Protein AF-A0A537QUC1-F1 (afdb_monomer_lite)

Sequence (206 aa):
MARHRRTPPDPRTGGARDPAGIRATDRGRPFRPELCRDRVDDAAGGARQGGSRVSRRPYPADIDPQSQCRLPLPRRDELDAEGQRVFDSLADPQGGSLRGLRGPGGIHLHSPELARHTRPLNRYLRQQAGLGGRLRELAILVTARELDSQFEWAAHEAEARREGLSPEIIETIRHRRDTGGLDEADAVVIALGREIFTARKVSSTT

pLDDT: mean 83.3, std 17.61, range [31.67, 98.5]

Secondary structure (DSSP, 8-state):
----PPPPPPGGG-S-B-TTS-BTTTTT----GGGGHHHHH--TT-----------PPPPTTS-TTTSSSSPPPPGGGS-HHHHHHHHHHHSTTSS-SSTTSTHHHHHTT-HHHHHHHHHHHHIIIIISS--HHHHHHHHHHHHHHTT-HHHHHHHHHHHHHTT--HHHHHHHHTT---TTS-HHHHHHHHHHHIIIIISS--TT-

Radius of gyration: 20.0 Å; chains: 1; bounding box: 52×58×49 Å

Foldseek 3Di:
DDDPDDDPPDPVPDADADPLQHGPCLFQPAQCLVVCLVVQVPDPPDDDPDDDCPPCDPQPPCAAPPQRHSDHQDDLVPADPLLVVLLVLLNDPVSPDLNRCYDPSSVCSVPSPVSVPVVVVVCCLQPPVPCAQLNSLLLQLLLCLLVSPSNSNSSRVVSNVVSPDDPVLSVCSSRVNQCPPPDPSSNVSNSQSSCCRRVVDDDPVD

Structure (mmCIF, N/CA/C/O backbone):
data_AF-A0A537QUC1-F1
#
_entry.id   AF-A0A537QUC1-F1
#
loop_
_atom_site.group_PDB
_atom_site.id
_atom_site.type_symbol
_atom_site.label_atom_id
_atom_site.label_alt_id
_atom_site.label_comp_id
_atom_site.label_asym_id
_atom_site.label_entity_id
_atom_site.label_seq_id
_atom_site.pdbx_PDB_ins_code
_atom_site.Cartn_x
_atom_site.Cartn_y
_atom_site.Cartn_z
_atom_site.occupancy
_atom_site.B_iso_or_equiv
_atom_site.auth_seq_id
_atom_site.auth_comp_id
_atom_site.auth_asym_id
_atom_site.auth_atom_id
_atom_site.pdbx_PDB_model_num
ATOM 1 N N . MET A 1 1 ? -26.151 -42.218 -14.109 1.00 41.44 1 MET A N 1
ATOM 2 C CA . MET A 1 1 ? -26.395 -41.233 -13.029 1.00 41.44 1 MET A CA 1
ATOM 3 C C . MET A 1 1 ? -25.105 -41.011 -12.245 1.00 41.44 1 MET A C 1
ATOM 5 O O . MET A 1 1 ? -24.768 -41.822 -11.391 1.00 41.44 1 MET A O 1
ATOM 9 N N . ALA A 1 2 ? -24.341 -39.966 -12.577 1.00 40.97 2 ALA A N 1
ATOM 10 C CA . ALA A 1 2 ? -23.100 -39.632 -11.880 1.00 40.97 2 ALA A CA 1
ATOM 11 C C . ALA A 1 2 ? -23.421 -38.858 -10.592 1.00 40.97 2 ALA A C 1
ATOM 13 O O . ALA A 1 2 ? -24.054 -37.805 -10.629 1.00 40.97 2 ALA A O 1
ATOM 14 N N . ARG A 1 3 ? -23.016 -39.400 -9.441 1.00 48.66 3 ARG A N 1
ATOM 15 C CA . ARG A 1 3 ? -23.155 -38.736 -8.141 1.00 48.66 3 ARG A CA 1
ATOM 16 C C . ARG A 1 3 ? -22.132 -37.600 -8.072 1.00 48.66 3 ARG A C 1
ATOM 18 O O . ARG A 1 3 ? -20.944 -37.861 -7.908 1.00 48.66 3 ARG A O 1
ATOM 25 N N . HIS A 1 4 ? -22.581 -36.351 -8.188 1.00 45.19 4 HIS A N 1
ATOM 26 C CA . HIS A 1 4 ? -21.751 -35.194 -7.855 1.00 45.19 4 HIS A CA 1
ATOM 27 C C . HIS A 1 4 ? -21.318 -35.298 -6.386 1.00 45.19 4 HIS A C 1
ATOM 29 O O . HIS A 1 4 ? -22.141 -35.195 -5.473 1.00 45.19 4 HIS A O 1
ATOM 35 N N . ARG A 1 5 ? -20.020 -35.524 -6.151 1.00 55.03 5 ARG A N 1
ATOM 36 C CA . ARG A 1 5 ? -19.418 -35.328 -4.828 1.00 55.03 5 ARG A CA 1
ATOM 37 C C . ARG A 1 5 ? -19.566 -33.848 -4.484 1.00 55.03 5 ARG A C 1
ATOM 39 O O . ARG A 1 5 ? -19.089 -32.998 -5.229 1.00 55.03 5 ARG A O 1
ATOM 46 N N . ARG A 1 6 ? -20.255 -33.551 -3.380 1.00 50.97 6 ARG A N 1
ATOM 47 C CA . ARG A 1 6 ? -20.351 -32.190 -2.845 1.00 50.97 6 ARG A CA 1
ATOM 48 C C . ARG A 1 6 ? -18.943 -31.700 -2.511 1.00 50.97 6 ARG A C 1
ATOM 50 O O . ARG A 1 6 ? -18.210 -32.385 -1.799 1.00 50.97 6 ARG A O 1
ATOM 57 N N . THR A 1 7 ? -18.578 -30.538 -3.037 1.00 53.38 7 THR A N 1
ATOM 58 C CA . THR A 1 7 ? -17.362 -29.817 -2.658 1.00 53.38 7 THR A CA 1
ATOM 59 C C . THR A 1 7 ? -17.402 -29.551 -1.147 1.00 53.38 7 THR A C 1
ATOM 61 O O . THR A 1 7 ? -18.454 -29.131 -0.655 1.00 53.38 7 THR A O 1
ATOM 64 N N . PRO A 1 8 ? -16.317 -29.802 -0.390 1.00 42.88 8 PRO A N 1
ATOM 65 C CA . PRO A 1 8 ? -16.267 -29.454 1.026 1.00 42.88 8 PRO A CA 1
ATOM 66 C C . PRO A 1 8 ? -16.539 -27.953 1.216 1.00 42.88 8 PRO A C 1
ATOM 68 O O . PRO A 1 8 ? -16.096 -27.159 0.380 1.00 42.88 8 PRO A O 1
ATOM 71 N N . PRO A 1 9 ? -17.249 -27.543 2.282 1.00 47.78 9 PRO A N 1
ATOM 72 C CA . PRO A 1 9 ? -17.431 -26.129 2.579 1.00 47.78 9 PRO A CA 1
ATOM 73 C C . PRO A 1 9 ? -16.067 -25.459 2.767 1.00 47.78 9 PRO A C 1
ATOM 75 O O . PRO A 1 9 ? -15.165 -26.021 3.389 1.00 47.78 9 PRO A O 1
ATOM 78 N N . ASP A 1 10 ? -15.916 -24.255 2.216 1.00 50.44 10 ASP A N 1
ATOM 79 C CA . ASP A 1 10 ? -14.699 -23.467 2.379 1.00 50.44 10 ASP A CA 1
ATOM 80 C C . ASP A 1 10 ? -14.470 -23.206 3.882 1.00 50.44 10 ASP A C 1
ATOM 82 O O . ASP A 1 10 ? -15.336 -22.595 4.520 1.00 50.44 10 ASP A O 1
ATOM 86 N N . PRO A 1 11 ? -13.325 -23.595 4.476 1.00 48.78 11 PRO A N 1
ATOM 87 C CA . PRO A 1 11 ? -13.012 -23.295 5.879 1.00 48.78 11 PRO A CA 1
ATOM 88 C C . PRO A 1 11 ? -13.045 -21.780 6.180 1.00 48.78 11 PRO A C 1
ATOM 90 O O . PRO A 1 11 ? -13.165 -21.342 7.327 1.00 48.78 11 PRO A O 1
ATOM 93 N N . ARG A 1 12 ? -13.031 -20.940 5.138 1.00 53.78 12 ARG A N 1
ATOM 94 C CA . ARG A 1 12 ? -13.290 -19.501 5.197 1.00 53.78 12 ARG A CA 1
ATOM 95 C C . ARG A 1 12 ? -14.781 -19.128 5.242 1.00 53.78 12 ARG A C 1
ATOM 97 O O . ARG A 1 12 ? -15.071 -17.960 5.001 1.00 53.78 12 ARG A O 1
ATOM 104 N N . THR A 1 13 ? -15.716 -19.987 5.644 1.00 51.72 13 THR A N 1
ATOM 105 C CA . THR A 1 13 ? -17.150 -19.605 5.717 1.00 51.72 13 THR A CA 1
ATOM 106 C C . THR A 1 13 ? -17.854 -19.822 7.066 1.00 51.72 13 THR A C 1
ATOM 108 O O . THR A 1 13 ? -19.028 -19.496 7.170 1.00 51.72 13 THR A O 1
ATOM 111 N N . GLY A 1 14 ? -17.172 -20.274 8.129 1.00 54.50 14 GLY A N 1
ATOM 112 C CA . GLY A 1 14 ? -17.872 -20.843 9.301 1.00 54.50 14 GLY A CA 1
ATOM 113 C C . GLY A 1 14 ? -17.761 -20.163 10.675 1.00 54.50 14 GLY A C 1
ATOM 114 O O . GLY A 1 14 ? -18.112 -20.808 11.654 1.00 54.50 14 GLY A O 1
ATOM 115 N N . GLY A 1 15 ? -17.254 -18.932 10.811 1.00 64.31 15 GLY A N 1
ATOM 116 C CA . GLY A 1 15 ? -17.052 -18.298 12.130 1.00 64.31 15 GLY A CA 1
ATOM 117 C C . GLY A 1 15 ? -17.865 -17.021 12.330 1.00 64.31 15 GLY A C 1
ATOM 118 O O . GLY A 1 15 ? -17.987 -16.235 11.390 1.00 64.31 15 GLY A O 1
ATOM 119 N N . ALA A 1 16 ? -18.365 -16.795 13.552 1.00 74.69 16 ALA A N 1
ATOM 120 C CA . ALA A 1 16 ? -18.942 -15.511 13.946 1.00 74.69 16 ALA A CA 1
ATOM 121 C C . ALA A 1 16 ? -17.914 -14.389 13.719 1.00 74.69 16 ALA A C 1
ATOM 123 O O . ALA A 1 16 ? -16.737 -14.520 14.077 1.00 74.69 16 ALA A O 1
ATOM 124 N N . ARG A 1 17 ? -18.359 -13.315 13.069 1.00 79.25 17 ARG A N 1
ATOM 125 C CA . ARG A 1 17 ? -17.567 -12.116 12.794 1.00 79.25 17 ARG A CA 1
ATOM 126 C C . ARG A 1 17 ? -18.083 -10.987 13.671 1.00 79.25 17 ARG A C 1
ATOM 128 O O . ARG A 1 17 ? -19.280 -10.926 13.943 1.00 79.25 17 ARG A O 1
ATOM 135 N N . ASP A 1 18 ? -17.179 -10.127 14.109 1.00 81.94 18 ASP A N 1
ATOM 136 C CA . ASP A 1 18 ? -17.558 -8.871 14.747 1.00 81.94 18 ASP A CA 1
ATOM 137 C C . ASP A 1 18 ? -18.180 -7.898 13.717 1.00 81.94 18 ASP A C 1
ATOM 139 O O . ASP A 1 18 ? -18.190 -8.203 12.518 1.00 81.94 18 ASP A O 1
ATOM 143 N N . PRO A 1 19 ? -18.723 -6.741 14.145 1.00 79.69 19 PRO A N 1
ATOM 144 C CA . PRO A 1 19 ? -19.317 -5.768 13.225 1.00 79.69 19 PRO A CA 1
ATOM 145 C C . PRO A 1 19 ? -18.369 -5.304 12.113 1.00 79.69 19 PRO A C 1
ATOM 147 O O . PRO A 1 19 ? -18.817 -5.044 11.003 1.00 79.69 19 PRO A O 1
ATOM 150 N N . ALA A 1 20 ? -17.058 -5.298 12.373 1.00 74.69 20 ALA A N 1
ATOM 151 C CA . ALA A 1 20 ? -16.036 -4.944 11.393 1.00 74.69 20 ALA A CA 1
ATOM 152 C C . ALA A 1 20 ? -15.702 -6.093 10.421 1.00 74.69 20 ALA A C 1
ATOM 154 O O . ALA A 1 20 ? -14.808 -5.946 9.593 1.00 74.69 20 ALA A O 1
ATOM 155 N N . GLY A 1 21 ? -16.384 -7.242 10.517 1.00 79.44 21 GLY A N 1
ATOM 156 C CA . GLY A 1 21 ? -16.193 -8.403 9.650 1.00 79.44 21 GLY A CA 1
ATOM 157 C C . GLY A 1 21 ? -15.014 -9.300 10.033 1.00 79.44 21 GLY A C 1
ATOM 158 O O . GLY A 1 21 ? -14.750 -10.289 9.337 1.00 79.44 21 GLY A O 1
ATOM 159 N N . ILE A 1 22 ? -14.323 -9.030 11.140 1.00 81.56 22 ILE A N 1
ATOM 160 C CA . ILE A 1 22 ? -13.140 -9.785 11.561 1.00 81.56 22 ILE A CA 1
ATOM 161 C C . ILE A 1 22 ? -13.572 -10.979 12.415 1.00 81.56 22 ILE A C 1
ATOM 163 O O . ILE A 1 22 ? -14.464 -10.890 13.258 1.00 81.56 22 ILE A O 1
ATOM 167 N N . ARG A 1 23 ? -12.939 -12.138 12.211 1.00 81.00 23 ARG A N 1
ATOM 168 C CA . ARG A 1 23 ? -13.163 -13.306 13.076 1.00 81.00 23 ARG A CA 1
ATOM 169 C C . ARG A 1 23 ? -12.389 -13.171 14.369 1.00 81.00 23 ARG A C 1
ATOM 171 O O . ARG A 1 23 ? -11.245 -12.722 14.358 1.00 81.00 23 ARG A O 1
ATOM 178 N N . ALA A 1 24 ? -12.928 -13.733 15.445 1.00 81.62 24 ALA A N 1
ATOM 179 C CA . ALA A 1 24 ? -12.203 -13.857 16.708 1.00 81.62 24 ALA A CA 1
ATOM 180 C C . ALA A 1 24 ? -10.816 -14.519 16.541 1.00 81.62 24 ALA A C 1
ATOM 182 O O . ALA A 1 24 ? -9.853 -14.082 17.155 1.00 81.62 24 ALA A O 1
ATOM 183 N N . THR A 1 25 ? -10.680 -15.509 15.649 1.00 79.00 25 THR A N 1
ATOM 184 C CA . THR A 1 25 ? -9.399 -16.186 15.356 1.00 79.00 25 THR A CA 1
ATOM 185 C C . THR A 1 25 ? -8.391 -15.327 14.591 1.00 79.00 25 THR A C 1
ATOM 187 O O . THR A 1 25 ? -7.203 -15.638 14.574 1.00 79.00 25 THR A O 1
ATOM 190 N N . ASP A 1 26 ? -8.862 -14.283 13.910 1.00 81.88 26 ASP A N 1
ATOM 191 C CA . ASP A 1 26 ? -8.031 -13.385 13.108 1.00 81.88 26 ASP A CA 1
ATOM 192 C C . ASP A 1 26 ? -7.535 -12.182 13.926 1.00 81.88 26 ASP A C 1
ATOM 194 O O . ASP A 1 26 ? -6.545 -11.546 13.545 1.00 81.88 26 ASP A O 1
ATOM 198 N N . ARG A 1 27 ? -8.192 -11.886 15.057 1.00 81.62 27 ARG A N 1
ATOM 199 C CA . ARG A 1 27 ? -7.745 -10.918 16.067 1.00 81.62 27 ARG A CA 1
ATOM 200 C C . ARG A 1 27 ? -6.474 -11.450 16.736 1.00 81.62 27 ARG A C 1
ATOM 202 O O . ARG A 1 27 ? -6.401 -12.607 17.134 1.00 81.62 27 ARG A O 1
ATOM 209 N N . GLY A 1 28 ? -5.431 -10.626 16.810 1.00 77.38 28 GLY A N 1
ATOM 210 C CA . GLY A 1 28 ? -4.135 -11.026 17.367 1.00 77.38 28 GLY A CA 1
ATOM 211 C C . GLY A 1 28 ? -3.347 -12.040 16.525 1.00 77.38 28 GLY A C 1
ATOM 212 O O . GLY A 1 28 ? -2.215 -12.361 16.893 1.00 77.38 28 GLY A O 1
ATOM 213 N N . ARG A 1 29 ? -3.881 -12.510 15.382 1.00 79.62 29 ARG A N 1
ATOM 214 C CA . ARG A 1 29 ? -3.180 -13.446 14.492 1.00 79.62 29 ARG A CA 1
ATOM 215 C C . ARG A 1 29 ? -1.812 -12.870 14.104 1.00 79.62 29 ARG A C 1
ATOM 217 O O . ARG A 1 29 ? -1.771 -11.730 13.627 1.00 79.62 29 ARG A O 1
ATOM 224 N N . PRO A 1 30 ? -0.716 -13.648 14.230 1.00 80.88 30 PRO A N 1
ATOM 225 C CA . PRO A 1 30 ? 0.615 -13.177 13.883 1.00 80.88 30 PRO A CA 1
ATOM 226 C C . PRO A 1 30 ? 0.661 -12.626 12.460 1.00 80.88 30 PRO A C 1
ATOM 228 O O . PRO A 1 30 ? 0.353 -13.329 11.497 1.00 80.88 30 PRO A O 1
ATOM 231 N N . PHE A 1 31 ? 1.072 -11.369 12.342 1.00 87.38 31 PHE A N 1
ATOM 232 C CA . PHE A 1 31 ? 1.443 -10.760 11.079 1.00 87.38 31 PHE A CA 1
ATOM 233 C C . PHE A 1 31 ? 2.954 -10.660 11.042 1.00 87.38 31 PHE A C 1
ATOM 235 O O . PHE A 1 31 ? 3.537 -10.087 11.959 1.00 87.38 31 PHE A O 1
ATOM 242 N N . ARG A 1 32 ? 3.571 -11.238 10.010 1.00 83.75 32 ARG A N 1
ATOM 243 C CA . ARG A 1 32 ? 5.027 -11.390 9.926 1.00 83.75 32 ARG A CA 1
ATOM 244 C C . ARG A 1 32 ? 5.659 -10.514 8.835 1.00 83.75 32 ARG A C 1
ATOM 246 O O . ARG A 1 32 ? 6.184 -11.070 7.866 1.00 83.75 32 ARG A O 1
ATOM 253 N N . PRO A 1 33 ? 5.563 -9.171 8.895 1.00 77.31 33 PRO A N 1
ATOM 254 C CA . PRO A 1 33 ? 6.159 -8.306 7.877 1.00 77.31 33 PRO A CA 1
ATOM 255 C C . PRO A 1 33 ? 7.692 -8.356 7.881 1.00 77.31 33 PRO A C 1
ATOM 257 O O . PRO A 1 33 ? 8.316 -8.024 6.878 1.00 77.31 33 PRO A O 1
ATOM 260 N N . GLU A 1 34 ? 8.314 -8.839 8.959 1.00 77.19 34 GLU A N 1
ATOM 261 C CA . GLU A 1 34 ? 9.749 -9.112 9.030 1.00 77.19 34 GLU A CA 1
ATOM 262 C C . GLU A 1 34 ? 10.235 -10.079 7.945 1.00 77.19 34 GLU A C 1
ATOM 264 O O . GLU A 1 34 ? 11.376 -9.968 7.513 1.00 77.19 34 GLU A O 1
ATOM 269 N N . LEU A 1 35 ? 9.363 -10.948 7.417 1.00 73.25 35 LEU A N 1
ATOM 270 C CA . LEU A 1 35 ? 9.687 -11.813 6.276 1.00 73.25 35 LEU A CA 1
ATOM 271 C C . LEU A 1 35 ? 9.959 -11.031 4.980 1.00 73.25 35 LEU A C 1
ATOM 273 O O . LEU A 1 35 ? 10.512 -11.586 4.033 1.00 73.25 35 LEU A O 1
ATOM 277 N N . CYS A 1 36 ? 9.559 -9.760 4.924 1.00 74.56 36 CYS A N 1
ATOM 278 C CA . CYS A 1 36 ? 9.771 -8.866 3.791 1.00 74.56 36 CYS A CA 1
ATOM 279 C C . CYS A 1 36 ? 10.723 -7.700 4.104 1.00 74.56 36 CYS A C 1
ATOM 281 O O . CYS A 1 36 ? 11.002 -6.929 3.191 1.00 74.56 36 CYS A O 1
ATOM 283 N N . ARG A 1 37 ? 11.256 -7.569 5.331 1.00 68.44 37 ARG A N 1
ATOM 284 C CA . ARG A 1 37 ? 12.161 -6.458 5.699 1.00 68.44 37 ARG A CA 1
ATOM 285 C C . ARG A 1 37 ? 13.424 -6.424 4.848 1.00 68.44 37 ARG A C 1
ATOM 287 O O . ARG A 1 37 ? 13.709 -5.400 4.250 1.00 68.44 37 ARG A O 1
ATOM 294 N N . ASP A 1 38 ? 14.073 -7.567 4.634 1.00 6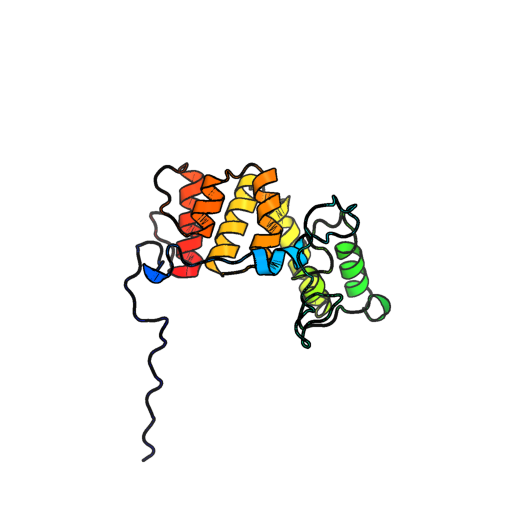5.62 38 ASP A N 1
ATOM 295 C CA . ASP A 1 38 ? 15.243 -7.662 3.744 1.00 65.62 38 ASP A CA 1
ATOM 296 C C . ASP A 1 38 ? 14.918 -7.258 2.297 1.00 65.62 38 ASP A C 1
ATOM 298 O O . ASP A 1 38 ? 15.767 -6.760 1.559 1.00 65.62 38 ASP A O 1
ATOM 302 N N . ARG A 1 39 ? 13.660 -7.450 1.877 1.00 63.81 39 ARG A N 1
ATOM 303 C CA . ARG A 1 39 ? 13.201 -7.004 0.561 1.00 63.81 39 ARG A CA 1
ATOM 304 C C . ARG A 1 39 ? 12.969 -5.512 0.515 1.00 63.81 39 ARG A C 1
ATOM 306 O O . ARG A 1 39 ? 12.937 -4.980 -0.591 1.00 63.81 39 ARG A O 1
ATOM 313 N N . VAL A 1 40 ? 12.780 -4.871 1.671 1.00 63.28 40 VAL A N 1
ATOM 314 C CA . VAL A 1 40 ? 12.462 -3.456 1.876 1.00 63.28 40 VAL A CA 1
ATOM 315 C C . VAL A 1 40 ? 13.665 -2.566 2.150 1.00 63.28 40 VAL A C 1
ATOM 317 O O . VAL A 1 40 ? 13.792 -1.503 1.539 1.00 63.28 40 VAL A O 1
ATOM 320 N N . ASP A 1 41 ? 14.578 -3.040 2.979 1.00 57.00 41 ASP A N 1
ATOM 321 C CA . ASP A 1 41 ? 15.623 -2.206 3.556 1.00 57.00 41 ASP A CA 1
ATOM 322 C C . ASP A 1 41 ? 16.820 -1.982 2.614 1.00 57.00 41 ASP A C 1
ATOM 324 O O . ASP A 1 41 ? 17.547 -1.007 2.797 1.00 57.00 41 ASP A O 1
ATOM 328 N N . ASP A 1 42 ? 16.993 -2.771 1.536 1.00 51.72 42 ASP A N 1
ATOM 329 C CA . ASP A 1 42 ? 17.849 -2.317 0.426 1.00 51.72 42 ASP A CA 1
ATOM 330 C C . ASP A 1 42 ? 17.057 -1.375 -0.498 1.00 51.72 42 ASP A C 1
ATOM 332 O O . ASP A 1 42 ? 16.536 -1.756 -1.552 1.00 51.72 42 ASP A O 1
ATOM 336 N N . ALA A 1 43 ? 16.928 -0.118 -0.086 1.00 41.28 43 ALA A N 1
ATOM 337 C CA . ALA A 1 43 ? 16.670 0.969 -1.019 1.00 41.28 43 ALA A CA 1
ATOM 338 C C . ALA A 1 43 ? 17.925 1.212 -1.879 1.00 41.28 43 ALA A C 1
ATOM 340 O O . ALA A 1 43 ? 19.059 1.041 -1.420 1.00 41.28 43 ALA A O 1
ATOM 341 N N . ALA A 1 44 ? 17.727 1.605 -3.137 1.00 41.19 44 ALA A N 1
ATOM 342 C CA . ALA A 1 44 ? 18.801 2.014 -4.031 1.00 41.19 44 ALA A CA 1
ATOM 343 C C . ALA A 1 44 ? 19.613 3.166 -3.395 1.00 41.19 44 ALA A C 1
ATOM 345 O O . ALA A 1 44 ? 19.119 4.281 -3.275 1.00 41.19 44 ALA A O 1
ATOM 346 N N . GLY A 1 45 ? 20.852 2.886 -2.969 1.00 39.38 45 GLY A N 1
ATOM 347 C CA . GLY A 1 45 ? 21.866 3.909 -2.668 1.00 39.38 45 GLY A CA 1
ATOM 348 C C . GLY A 1 45 ? 22.101 4.318 -1.204 1.00 39.38 45 GLY A C 1
ATOM 349 O O . GLY A 1 45 ? 22.898 5.222 -0.975 1.00 39.38 45 GLY A O 1
ATOM 350 N N . GLY A 1 46 ? 21.487 3.684 -0.200 1.00 31.67 46 GLY A N 1
ATOM 351 C CA . GLY A 1 46 ? 21.744 4.014 1.214 1.00 31.67 46 GLY A CA 1
ATOM 352 C C . GLY A 1 46 ? 22.982 3.315 1.795 1.00 31.67 46 GLY A C 1
ATOM 353 O O . GLY A 1 46 ? 23.072 2.087 1.769 1.00 31.67 46 GLY A O 1
ATOM 354 N N . ALA A 1 47 ? 23.931 4.074 2.358 1.00 32.38 47 ALA A N 1
ATOM 355 C CA . ALA A 1 47 ? 25.054 3.520 3.115 1.00 32.38 47 ALA A CA 1
ATOM 356 C C . ALA A 1 47 ? 24.544 2.679 4.300 1.00 32.38 47 ALA A C 1
ATOM 358 O O . ALA A 1 47 ? 23.749 3.143 5.118 1.00 32.38 47 ALA A O 1
ATOM 359 N N . ARG A 1 48 ? 25.015 1.430 4.387 1.00 38.81 48 ARG A N 1
ATOM 360 C CA . ARG A 1 48 ? 24.681 0.489 5.463 1.00 38.81 48 ARG A CA 1
ATOM 361 C C . ARG A 1 48 ? 25.086 1.080 6.817 1.00 38.81 48 ARG A C 1
ATOM 363 O O . ARG A 1 48 ? 26.279 1.153 7.105 1.00 38.81 48 ARG A O 1
ATOM 370 N N . GLN A 1 49 ? 24.129 1.422 7.679 1.00 35.75 49 GLN A N 1
ATOM 371 C CA . GLN A 1 49 ? 24.422 1.500 9.111 1.00 35.75 49 GLN A CA 1
ATOM 372 C C . GLN A 1 49 ? 24.498 0.068 9.647 1.00 35.75 49 GLN A C 1
ATOM 374 O O . GLN A 1 49 ? 23.533 -0.695 9.599 1.00 35.75 49 GLN A O 1
ATOM 379 N N . GLY A 1 50 ? 25.710 -0.328 10.036 1.00 38.41 50 GLY A N 1
ATOM 380 C CA . GLY A 1 50 ? 26.021 -1.662 10.527 1.00 38.41 50 GLY A CA 1
ATOM 381 C C . GLY A 1 50 ? 25.284 -1.987 11.823 1.00 38.41 50 GLY A C 1
ATOM 382 O O . GLY A 1 50 ? 25.098 -1.121 12.671 1.00 38.41 50 GLY A O 1
ATOM 383 N N . GLY A 1 51 ? 24.911 -3.260 11.982 1.00 33.66 51 GLY A N 1
ATOM 384 C CA . GLY A 1 51 ? 24.443 -3.763 13.273 1.00 33.66 51 GLY A CA 1
ATOM 385 C C . GLY A 1 51 ? 23.286 -4.757 13.265 1.00 33.66 51 GLY A C 1
ATOM 386 O O . GLY A 1 51 ? 22.540 -4.784 14.231 1.00 33.66 51 GLY A O 1
ATOM 387 N N . SER A 1 52 ? 23.107 -5.599 12.244 1.00 34.75 52 SER A N 1
ATOM 388 C CA . SER A 1 52 ? 22.391 -6.866 12.448 1.00 34.75 52 SER A CA 1
ATOM 389 C C . SER A 1 52 ? 22.810 -7.898 11.408 1.00 34.75 52 SER A C 1
ATOM 391 O O . SER A 1 52 ? 22.559 -7.753 10.213 1.00 34.75 52 SER A O 1
ATOM 393 N N . ARG A 1 53 ? 23.485 -8.956 11.866 1.00 37.88 53 ARG A N 1
ATOM 394 C CA . ARG A 1 53 ? 23.761 -10.169 11.088 1.00 37.88 53 ARG A CA 1
ATOM 395 C C . ARG A 1 53 ? 22.461 -10.980 10.992 1.00 37.88 53 ARG A C 1
ATOM 397 O O . ARG A 1 53 ? 22.345 -12.052 11.576 1.00 37.88 53 ARG A O 1
ATOM 404 N N . VAL A 1 54 ? 21.466 -10.480 10.262 1.00 46.41 54 VAL A N 1
ATOM 405 C CA . VAL A 1 54 ? 20.390 -11.359 9.792 1.00 46.41 54 VAL A CA 1
ATOM 406 C C . VAL A 1 54 ? 21.017 -12.238 8.718 1.00 46.41 54 VAL A C 1
ATOM 408 O O . VAL A 1 54 ? 21.541 -11.740 7.720 1.00 46.41 54 VAL A O 1
ATOM 411 N N . SER A 1 55 ? 21.072 -13.552 8.952 1.00 40.94 55 SER A N 1
ATOM 412 C CA . SER A 1 55 ? 21.552 -14.482 7.934 1.00 40.94 55 SER A CA 1
ATOM 413 C C . SER A 1 55 ? 20.670 -14.302 6.699 1.00 40.94 55 SER A C 1
ATOM 415 O O . SER A 1 55 ? 19.480 -14.621 6.768 1.00 40.94 55 SER A O 1
ATOM 417 N N . ARG A 1 56 ? 21.225 -13.803 5.585 1.00 58.12 56 ARG A N 1
ATOM 418 C CA . ARG A 1 56 ? 20.555 -13.838 4.278 1.00 58.12 56 ARG A CA 1
ATOM 419 C C . ARG A 1 56 ? 20.364 -15.303 3.927 1.00 58.12 56 ARG A C 1
ATOM 421 O O . ARG A 1 56 ? 21.241 -15.917 3.322 1.00 58.12 56 ARG A O 1
ATOM 428 N N . ARG A 1 57 ? 19.245 -15.891 4.354 1.00 63.97 57 ARG A N 1
ATOM 429 C CA . ARG A 1 57 ? 18.819 -17.165 3.792 1.00 63.97 57 ARG A CA 1
ATOM 430 C C . ARG A 1 57 ? 18.748 -16.943 2.283 1.00 63.97 57 ARG A C 1
ATOM 432 O O . ARG A 1 57 ? 18.173 -15.932 1.869 1.00 63.97 57 ARG A O 1
ATOM 439 N N . PRO A 1 58 ? 19.367 -17.814 1.473 1.00 75.06 58 PRO A N 1
ATOM 440 C CA . PRO A 1 58 ? 19.212 -17.717 0.034 1.00 75.06 58 PRO A CA 1
ATOM 441 C C . PRO A 1 58 ? 17.714 -17.710 -0.270 1.00 75.06 58 PRO A C 1
ATOM 443 O O . PRO A 1 58 ? 16.941 -18.426 0.378 1.00 75.06 58 PRO A O 1
ATOM 446 N N . TYR A 1 59 ? 17.299 -16.843 -1.194 1.00 79.69 59 TYR A N 1
ATOM 447 C CA . TYR A 1 59 ? 15.911 -16.841 -1.626 1.00 79.69 59 TYR A CA 1
ATOM 448 C C . TYR A 1 59 ? 15.535 -18.244 -2.132 1.00 79.69 59 TYR A C 1
ATOM 450 O O . TYR A 1 59 ? 16.409 -18.969 -2.619 1.00 79.69 59 TYR A O 1
ATOM 458 N N . PRO A 1 60 ? 14.258 -18.650 -2.006 1.00 87.81 60 PRO A N 1
ATOM 459 C CA . PRO A 1 60 ? 13.770 -19.846 -2.680 1.00 87.81 60 PRO A CA 1
ATOM 460 C C . PRO A 1 60 ? 14.191 -19.856 -4.157 1.00 87.81 60 PRO A C 1
ATOM 462 O O . PRO A 1 60 ? 14.281 -18.798 -4.776 1.00 87.81 60 PRO A O 1
ATOM 465 N N . ALA A 1 61 ? 14.457 -21.039 -4.713 1.00 89.69 61 ALA A N 1
ATOM 466 C CA . ALA A 1 61 ? 15.015 -21.176 -6.063 1.00 89.69 61 ALA A CA 1
ATOM 467 C C . ALA A 1 61 ? 14.128 -20.570 -7.170 1.00 89.69 61 ALA A C 1
ATOM 469 O O . ALA A 1 61 ? 14.623 -20.264 -8.248 1.00 89.69 61 ALA A O 1
ATOM 470 N N . ASP A 1 62 ? 12.831 -20.390 -6.904 1.00 91.31 62 ASP A N 1
ATOM 471 C CA . ASP A 1 62 ? 11.851 -19.772 -7.800 1.00 91.31 62 ASP A CA 1
ATOM 472 C C . ASP A 1 62 ? 11.784 -18.238 -7.684 1.00 91.31 62 ASP A C 1
ATOM 474 O O . ASP A 1 62 ? 10.892 -17.625 -8.265 1.00 91.31 62 ASP A O 1
ATOM 478 N N . ILE A 1 63 ? 12.678 -17.606 -6.922 1.00 90.19 63 ILE A N 1
ATOM 479 C CA . ILE A 1 63 ? 12.729 -16.154 -6.743 1.00 90.19 63 ILE A CA 1
ATOM 480 C C . ILE A 1 63 ? 13.939 -15.585 -7.476 1.00 90.19 63 ILE A C 1
ATOM 482 O O . ILE A 1 63 ? 15.083 -15.945 -7.198 1.00 90.19 63 ILE A O 1
ATOM 486 N N . ASP A 1 64 ? 13.677 -14.631 -8.363 1.00 89.75 64 ASP A N 1
ATOM 487 C CA . ASP A 1 64 ? 14.711 -13.883 -9.055 1.00 89.75 64 ASP A CA 1
ATOM 488 C C . ASP A 1 64 ? 15.475 -12.979 -8.063 1.00 89.75 64 ASP A C 1
ATOM 490 O O . ASP A 1 64 ? 14.862 -12.228 -7.292 1.00 89.75 64 ASP A O 1
ATOM 494 N N . PRO A 1 65 ? 16.818 -13.031 -8.039 1.00 87.62 65 PRO A N 1
ATOM 495 C CA . PRO A 1 65 ? 17.613 -12.306 -7.053 1.00 87.62 65 PRO A CA 1
ATOM 496 C C . PRO A 1 65 ? 17.629 -10.784 -7.264 1.00 87.62 65 PRO A C 1
ATOM 498 O O . PRO A 1 65 ? 17.912 -10.058 -6.307 1.00 87.62 65 PRO A O 1
ATOM 501 N N . GLN A 1 66 ? 17.346 -10.294 -8.477 1.00 87.38 66 GLN A N 1
ATOM 502 C CA . GLN A 1 66 ? 17.335 -8.864 -8.795 1.00 87.38 66 GLN A CA 1
ATOM 503 C C . GLN A 1 66 ? 15.979 -8.235 -8.462 1.00 87.38 66 GLN A C 1
ATOM 505 O O . GLN A 1 66 ? 15.925 -7.224 -7.758 1.00 87.38 66 GLN A O 1
ATOM 510 N N . SER A 1 67 ? 14.886 -8.848 -8.920 1.00 88.38 67 SER A N 1
ATOM 511 C CA . SER A 1 67 ? 13.519 -8.363 -8.692 1.00 88.38 67 SER A CA 1
ATOM 512 C C . SER A 1 67 ? 12.990 -8.708 -7.296 1.00 88.38 67 SER A C 1
ATOM 514 O O . SER A 1 67 ? 12.073 -8.046 -6.799 1.00 88.38 67 SER A O 1
ATOM 516 N N . GLN A 1 68 ? 13.547 -9.752 -6.665 1.00 87.69 68 GLN A N 1
ATOM 517 C CA . GLN A 1 68 ? 13.070 -10.363 -5.416 1.00 87.69 68 GLN A CA 1
ATOM 518 C C . GLN A 1 68 ? 11.628 -10.894 -5.510 1.00 87.69 68 GLN A C 1
ATOM 520 O O . GLN A 1 68 ? 10.951 -11.104 -4.496 1.00 87.69 68 GLN A O 1
ATOM 525 N N . CYS A 1 69 ? 11.167 -11.123 -6.739 1.00 88.69 69 CYS A N 1
ATOM 526 C CA . CYS A 1 69 ? 9.871 -11.674 -7.107 1.00 88.69 69 CYS A CA 1
ATOM 527 C C . CYS A 1 69 ? 10.077 -12.974 -7.899 1.00 88.69 69 CYS A C 1
ATOM 529 O O . CYS A 1 69 ? 11.184 -13.296 -8.312 1.00 88.69 69 CYS A O 1
ATOM 531 N N . ARG A 1 70 ? 9.001 -13.726 -8.154 1.00 91.56 70 ARG A N 1
ATOM 532 C CA . ARG A 1 70 ? 9.060 -14.891 -9.061 1.00 91.56 70 ARG A CA 1
ATOM 533 C C . ARG A 1 70 ? 9.274 -14.517 -10.527 1.00 91.56 70 ARG A C 1
ATOM 535 O O . ARG A 1 70 ? 9.650 -15.360 -11.330 1.00 91.56 70 ARG A O 1
ATOM 542 N N . LEU A 1 71 ? 8.969 -13.271 -10.877 1.00 93.19 71 LEU A N 1
ATOM 543 C CA . LEU A 1 71 ? 9.182 -12.745 -12.216 1.00 93.19 71 LEU A CA 1
ATOM 544 C C . LEU A 1 71 ? 10.581 -12.125 -12.299 1.00 93.19 71 LEU A C 1
ATOM 546 O O . LEU A 1 71 ? 10.948 -11.390 -11.376 1.00 93.19 71 LEU A O 1
ATOM 550 N N . PRO A 1 72 ? 11.351 -12.390 -13.367 1.00 93.75 72 PRO A N 1
ATOM 551 C CA . PRO A 1 72 ? 12.640 -11.744 -13.576 1.00 93.75 72 PRO A CA 1
ATOM 552 C C . PRO A 1 72 ? 12.446 -10.250 -13.829 1.00 93.75 72 PRO A C 1
ATOM 554 O O . PRO A 1 72 ? 11.435 -9.849 -14.396 1.00 93.75 72 PRO A O 1
ATOM 557 N N . LEU A 1 73 ? 13.411 -9.420 -13.440 1.00 94.44 73 LEU A N 1
ATOM 558 C CA . LEU A 1 73 ? 13.357 -7.990 -13.747 1.00 94.44 73 LEU A CA 1
ATOM 559 C C . LEU A 1 73 ? 13.578 -7.771 -15.259 1.00 94.44 73 LEU A C 1
ATOM 561 O O . LEU A 1 73 ? 14.635 -8.166 -15.755 1.00 94.44 73 LEU A O 1
ATOM 565 N N . PRO A 1 74 ? 12.647 -7.133 -16.000 1.00 95.06 74 PRO A N 1
ATOM 566 C CA . PRO A 1 74 ? 12.869 -6.825 -17.410 1.00 95.06 74 PRO A CA 1
ATOM 567 C C . PRO A 1 74 ? 14.101 -5.947 -17.605 1.00 95.06 74 PRO A C 1
ATOM 569 O O . PRO A 1 74 ? 14.310 -4.971 -16.875 1.00 95.06 74 PRO A O 1
ATOM 572 N N . ARG A 1 75 ? 14.915 -6.280 -18.607 1.00 94.38 75 ARG A N 1
ATOM 573 C CA . ARG A 1 75 ? 16.096 -5.490 -18.939 1.00 94.38 75 ARG A CA 1
ATOM 574 C C . ARG A 1 75 ? 15.695 -4.223 -19.672 1.00 94.38 75 ARG A C 1
ATOM 576 O O . ARG A 1 75 ? 14.924 -4.265 -20.624 1.00 94.38 75 ARG A O 1
ATOM 583 N N . ARG A 1 76 ? 16.272 -3.094 -19.260 1.00 95.19 76 ARG A N 1
ATOM 584 C CA . ARG A 1 76 ? 15.979 -1.779 -19.840 1.00 95.19 76 ARG A CA 1
ATOM 585 C C . ARG A 1 76 ? 16.145 -1.749 -21.365 1.00 95.19 76 ARG A C 1
ATOM 587 O O . ARG A 1 76 ? 15.328 -1.139 -22.040 1.00 95.19 76 ARG A O 1
ATOM 594 N N . ASP A 1 77 ? 17.191 -2.374 -21.899 1.00 96.81 77 ASP A N 1
ATOM 595 C CA . ASP A 1 77 ? 17.515 -2.376 -23.332 1.00 96.81 77 ASP A CA 1
ATOM 596 C C . ASP A 1 77 ? 16.599 -3.269 -24.183 1.00 96.81 77 ASP A C 1
ATOM 598 O O . ASP A 1 77 ? 16.572 -3.128 -25.402 1.00 96.81 77 ASP A O 1
ATOM 602 N N . GLU A 1 78 ? 15.814 -4.138 -23.547 1.00 94.81 78 GLU A N 1
ATOM 603 C CA . GLU A 1 78 ? 14.811 -4.991 -24.195 1.00 94.81 78 GLU A CA 1
ATOM 604 C C . GLU A 1 78 ? 13.404 -4.361 -24.172 1.00 94.81 78 GLU A C 1
ATOM 606 O O . GLU A 1 78 ? 12.473 -4.892 -24.777 1.00 94.81 78 GLU A O 1
ATOM 611 N N . LEU A 1 79 ? 13.234 -3.226 -23.483 1.00 94.56 79 LEU A N 1
ATOM 612 C CA . LEU A 1 79 ? 11.973 -2.490 -23.414 1.00 94.56 79 LEU A CA 1
ATOM 613 C C . LEU A 1 79 ? 11.834 -1.509 -24.584 1.00 94.56 79 LEU A C 1
ATOM 615 O O . LEU A 1 79 ? 12.810 -0.910 -25.045 1.00 94.56 79 LEU A O 1
ATOM 619 N N . ASP A 1 80 ? 10.592 -1.278 -25.010 1.00 93.12 80 ASP A N 1
ATOM 620 C CA . ASP A 1 80 ? 10.263 -0.193 -25.934 1.00 93.12 80 ASP A CA 1
ATOM 621 C C . ASP A 1 80 ? 10.463 1.196 -25.289 1.00 93.12 80 ASP A C 1
ATOM 623 O O . ASP A 1 80 ? 10.830 1.335 -24.119 1.00 93.12 80 ASP A O 1
ATOM 627 N N . ALA A 1 81 ? 10.215 2.261 -26.053 1.00 93.12 81 ALA A N 1
ATOM 628 C CA . ALA A 1 81 ? 10.413 3.627 -25.571 1.00 93.12 81 ALA A CA 1
ATOM 629 C C . ALA A 1 81 ? 9.538 3.988 -24.350 1.00 93.12 81 ALA A C 1
ATOM 631 O O . ALA A 1 81 ? 9.938 4.830 -23.543 1.00 93.12 81 ALA A O 1
ATOM 632 N N . GLU A 1 82 ? 8.349 3.393 -24.197 1.00 89.88 82 GLU A N 1
ATOM 633 C CA . GLU A 1 82 ? 7.498 3.595 -23.016 1.00 89.88 82 GLU A CA 1
ATOM 634 C C . GLU A 1 82 ? 8.053 2.834 -21.815 1.00 89.88 82 GLU A C 1
ATOM 636 O O . GLU A 1 82 ? 8.254 3.424 -20.753 1.00 89.88 82 GLU A O 1
ATOM 641 N N . GLY A 1 83 ? 8.376 1.556 -21.990 1.00 92.75 83 GLY A N 1
ATOM 642 C CA . GLY A 1 83 ? 8.967 0.721 -20.956 1.00 92.75 83 GLY A CA 1
ATOM 643 C C . GLY A 1 83 ? 10.287 1.291 -20.442 1.00 92.75 83 GLY A C 1
ATOM 644 O O . GLY A 1 83 ? 10.487 1.328 -19.231 1.00 92.75 83 GLY A O 1
ATOM 645 N N . GLN A 1 84 ? 11.141 1.833 -21.316 1.00 95.00 84 GLN A N 1
ATOM 646 C CA . GLN A 1 84 ? 12.369 2.526 -20.908 1.00 95.00 84 GLN A CA 1
ATOM 647 C C . GLN A 1 84 ? 12.079 3.763 -20.052 1.00 95.00 84 GLN A C 1
ATOM 649 O O . GLN A 1 84 ? 12.684 3.924 -18.995 1.00 95.00 84 GLN A O 1
ATOM 654 N N . ARG A 1 85 ? 11.103 4.600 -20.432 1.00 91.88 85 ARG A N 1
ATOM 655 C CA . ARG A 1 85 ? 10.690 5.757 -19.613 1.00 91.88 85 ARG A CA 1
ATOM 656 C C . ARG A 1 85 ? 10.128 5.338 -18.256 1.00 91.88 85 ARG A C 1
ATOM 658 O O . ARG A 1 85 ? 10.376 6.001 -17.245 1.00 91.88 85 ARG A O 1
ATOM 665 N N . VAL A 1 86 ? 9.358 4.251 -18.216 1.00 90.81 86 VAL A N 1
ATOM 666 C CA . VAL A 1 86 ? 8.840 3.693 -16.963 1.00 90.81 86 VAL A CA 1
ATOM 667 C C . VAL A 1 86 ? 9.979 3.174 -16.093 1.00 90.81 86 VAL A C 1
ATOM 669 O O . VAL A 1 86 ? 10.022 3.511 -14.910 1.00 90.81 86 VAL A O 1
ATOM 672 N N . PHE A 1 87 ? 10.903 2.413 -16.678 1.00 93.62 87 PHE A N 1
ATOM 673 C CA . PHE A 1 87 ? 12.092 1.890 -16.015 1.00 93.62 87 PHE A CA 1
ATOM 674 C C . PHE A 1 87 ? 12.914 3.019 -15.399 1.00 93.62 87 PHE A C 1
ATOM 676 O O . PHE A 1 87 ? 13.161 2.997 -14.196 1.00 93.62 87 PHE A O 1
ATOM 683 N N . ASP A 1 88 ? 13.273 4.031 -16.189 1.00 93.06 88 ASP A N 1
ATOM 684 C CA . ASP A 1 88 ? 14.113 5.148 -15.747 1.00 93.06 88 ASP A CA 1
ATOM 685 C C . ASP A 1 88 ? 13.477 5.890 -14.577 1.00 93.06 88 ASP A C 1
ATOM 687 O O . ASP A 1 88 ? 14.117 6.152 -13.565 1.00 93.06 88 ASP A O 1
ATOM 691 N N . SER A 1 89 ? 12.174 6.144 -14.664 1.00 89.44 89 SER A N 1
ATOM 692 C CA . SER A 1 89 ? 11.456 6.837 -13.602 1.00 89.44 89 SER A CA 1
ATOM 693 C C . SER A 1 89 ? 11.220 5.978 -12.348 1.00 89.44 89 SER A C 1
ATOM 695 O O . SER A 1 89 ? 10.930 6.533 -11.294 1.00 89.44 89 SER A O 1
ATOM 697 N N . LEU A 1 90 ? 11.303 4.647 -12.429 1.00 89.44 90 LEU A N 1
ATOM 698 C CA . LEU A 1 90 ? 11.307 3.761 -11.256 1.00 89.44 90 LEU A CA 1
ATOM 699 C C . LEU A 1 90 ? 12.713 3.580 -10.671 1.00 89.44 90 LEU A C 1
ATOM 701 O O . LEU A 1 90 ? 12.841 3.330 -9.475 1.00 89.44 90 LEU A O 1
ATOM 705 N N . ALA A 1 91 ? 13.750 3.660 -11.502 1.00 90.88 91 ALA A N 1
ATOM 706 C CA . ALA A 1 91 ? 15.144 3.604 -11.077 1.00 90.88 91 ALA A CA 1
ATOM 707 C C . ALA A 1 91 ? 15.595 4.913 -10.408 1.00 90.88 91 ALA A C 1
ATOM 709 O O . ALA A 1 91 ? 16.479 4.885 -9.554 1.00 90.88 91 ALA A O 1
ATOM 710 N N . ASP A 1 92 ? 14.971 6.032 -10.778 1.00 89.44 92 ASP A N 1
ATOM 711 C CA . ASP A 1 92 ? 15.182 7.346 -10.183 1.00 89.44 92 ASP A CA 1
ATOM 712 C C . ASP A 1 92 ? 14.735 7.374 -8.702 1.00 89.44 92 ASP A C 1
ATOM 714 O O . ASP A 1 92 ? 13.540 7.214 -8.419 1.00 89.44 92 ASP A O 1
ATOM 718 N N . PRO A 1 93 ? 15.647 7.619 -7.738 1.00 82.81 93 PRO A N 1
ATOM 719 C CA . PRO A 1 93 ? 15.296 7.768 -6.324 1.00 82.81 93 PRO A CA 1
ATOM 720 C C . PRO A 1 93 ? 14.315 8.920 -6.054 1.00 82.81 93 PRO A C 1
ATOM 722 O O . PRO A 1 93 ? 13.592 8.896 -5.059 1.00 82.81 93 PRO A O 1
ATOM 725 N N . GLN A 1 94 ? 14.257 9.920 -6.937 1.00 83.00 94 GLN A N 1
ATOM 726 C CA . GLN A 1 94 ? 13.311 11.035 -6.883 1.00 83.00 94 GLN A CA 1
ATOM 727 C C . GLN A 1 94 ? 11.998 10.732 -7.633 1.00 83.00 94 GLN A C 1
ATOM 729 O O . GLN A 1 94 ? 11.059 11.528 -7.602 1.00 83.00 94 GLN A O 1
ATOM 734 N N . GLY A 1 95 ? 11.873 9.548 -8.242 1.00 76.44 95 GLY A N 1
ATOM 735 C CA . GLY A 1 95 ? 10.726 9.118 -9.046 1.00 76.44 95 GLY A CA 1
ATOM 736 C C . GLY A 1 95 ? 9.426 8.858 -8.271 1.00 76.44 95 GLY A C 1
ATOM 737 O O . GLY A 1 95 ? 8.398 8.526 -8.872 1.00 76.44 95 GLY A O 1
ATOM 738 N N . GLY A 1 96 ? 9.445 9.009 -6.941 1.00 76.38 96 GLY A N 1
ATOM 739 C CA . GLY A 1 96 ? 8.272 8.898 -6.067 1.00 76.38 96 GLY A CA 1
ATOM 740 C C . GLY A 1 96 ? 7.842 7.464 -5.736 1.00 76.38 96 GLY A C 1
ATOM 741 O O . GLY A 1 96 ? 6.764 7.268 -5.177 1.00 76.38 96 GLY A O 1
ATOM 742 N N . SER A 1 97 ? 8.659 6.460 -6.074 1.00 83.50 97 SER A N 1
ATOM 743 C CA . SER A 1 97 ? 8.464 5.070 -5.649 1.00 83.50 97 SER A CA 1
ATOM 744 C C . SER A 1 97 ? 9.321 4.774 -4.423 1.00 83.50 97 SER A C 1
ATOM 746 O O . SER A 1 97 ? 10.537 4.918 -4.485 1.00 83.50 97 SER A O 1
ATOM 748 N N . LEU A 1 98 ? 8.716 4.277 -3.338 1.00 84.31 98 LEU A N 1
ATOM 749 C CA . LEU A 1 98 ? 9.468 3.883 -2.138 1.00 84.31 98 LEU A CA 1
ATOM 750 C C . LEU A 1 98 ? 10.495 2.776 -2.427 1.00 84.31 98 LEU A C 1
ATOM 752 O O . LEU A 1 98 ? 11.523 2.690 -1.760 1.00 84.31 98 LEU A O 1
ATOM 756 N N . ARG A 1 99 ? 10.203 1.898 -3.397 1.00 87.81 99 ARG A N 1
ATOM 757 C CA . ARG A 1 99 ? 10.968 0.663 -3.655 1.00 87.81 99 ARG A CA 1
ATOM 758 C C . ARG A 1 99 ? 11.511 0.543 -5.081 1.00 87.81 99 ARG A C 1
ATOM 760 O O . ARG A 1 99 ? 12.103 -0.478 -5.428 1.00 87.81 99 ARG A O 1
ATOM 767 N N . GLY A 1 100 ? 11.324 1.579 -5.897 1.00 89.06 100 GLY A N 1
ATOM 768 C CA . GLY A 1 100 ? 11.808 1.660 -7.272 1.00 89.06 100 GLY A CA 1
ATOM 769 C C . GLY A 1 100 ? 11.429 0.454 -8.135 1.00 89.06 100 GLY A C 1
ATOM 770 O O . GLY A 1 100 ? 10.248 0.135 -8.285 1.00 89.06 100 GLY A O 1
ATOM 771 N N . LEU A 1 101 ? 12.446 -0.220 -8.679 1.00 90.94 101 LEU A N 1
ATOM 772 C CA . LEU A 1 101 ? 12.331 -1.415 -9.527 1.00 90.94 101 LEU A CA 1
ATOM 773 C C . LEU A 1 101 ? 11.939 -2.698 -8.768 1.00 90.94 101 LEU A C 1
ATOM 775 O O . LEU A 1 101 ? 11.744 -3.736 -9.393 1.00 90.94 101 LEU A O 1
ATOM 779 N N . ARG A 1 102 ? 11.826 -2.667 -7.435 1.00 88.12 102 ARG A N 1
ATOM 780 C CA . ARG A 1 102 ? 11.375 -3.818 -6.634 1.00 88.12 102 ARG A CA 1
ATOM 781 C C . ARG A 1 102 ? 9.874 -3.743 -6.357 1.00 88.12 102 ARG A C 1
ATOM 783 O O . ARG A 1 102 ? 9.297 -2.662 -6.239 1.00 88.12 102 ARG A O 1
ATOM 790 N N . GLY A 1 103 ? 9.240 -4.905 -6.195 1.00 87.94 103 GLY A N 1
ATOM 791 C CA . GLY A 1 103 ? 7.809 -4.999 -5.895 1.00 87.94 103 GLY A CA 1
ATOM 792 C C . GLY A 1 103 ? 6.919 -4.552 -7.064 1.00 87.94 103 GLY A C 1
ATOM 793 O O . GLY A 1 103 ? 7.256 -4.834 -8.215 1.00 87.94 103 GLY A O 1
ATOM 794 N N . PRO A 1 104 ? 5.790 -3.857 -6.807 1.00 89.00 104 PRO A N 1
ATOM 795 C CA . PRO A 1 104 ? 4.835 -3.481 -7.852 1.00 89.00 104 PRO A CA 1
ATOM 796 C C . PRO A 1 104 ? 5.446 -2.683 -9.009 1.00 89.00 104 PRO A C 1
ATOM 798 O O . PRO A 1 104 ? 5.050 -2.878 -10.154 1.00 89.00 104 PRO A O 1
ATOM 801 N N . GLY A 1 105 ? 6.434 -1.820 -8.736 1.00 89.19 105 GLY A N 1
ATOM 802 C CA . GLY A 1 105 ? 7.131 -1.050 -9.770 1.00 89.19 105 GLY A CA 1
ATOM 803 C C . GLY A 1 105 ? 7.798 -1.947 -10.814 1.00 89.19 105 GLY A C 1
ATOM 804 O O . GLY A 1 105 ? 7.521 -1.810 -12.002 1.00 89.19 105 GLY A O 1
ATOM 805 N N . GLY A 1 106 ? 8.608 -2.911 -10.369 1.00 91.44 106 GLY A N 1
ATOM 806 C CA . GLY A 1 106 ? 9.246 -3.889 -11.255 1.00 91.44 106 GLY A CA 1
ATOM 807 C C . GLY A 1 106 ? 8.247 -4.790 -11.976 1.00 91.44 106 GLY A C 1
ATOM 808 O O . GLY A 1 106 ? 8.408 -5.055 -13.163 1.00 91.44 106 GLY A O 1
ATOM 809 N N . ILE A 1 107 ? 7.170 -5.200 -11.296 1.00 92.62 107 ILE A N 1
ATOM 810 C CA . ILE A 1 107 ? 6.111 -6.026 -11.900 1.00 92.62 107 ILE A CA 1
ATOM 811 C C . ILE A 1 107 ? 5.433 -5.289 -13.066 1.00 92.62 107 ILE A C 1
ATOM 813 O O . ILE A 1 107 ? 5.157 -5.895 -14.101 1.00 92.62 107 ILE A O 1
ATOM 817 N N . HIS A 1 108 ? 5.208 -3.978 -12.945 1.00 91.06 108 HIS A N 1
ATOM 818 C CA . HIS A 1 108 ? 4.607 -3.177 -14.013 1.00 91.06 108 HIS A CA 1
ATOM 819 C C . HIS A 1 108 ? 5.462 -3.094 -15.288 1.00 91.06 108 HIS A C 1
ATOM 821 O O . HIS A 1 108 ? 4.910 -2.829 -16.352 1.00 91.06 108 HIS A O 1
ATOM 827 N N . LEU A 1 109 ? 6.771 -3.371 -15.237 1.00 93.06 109 LEU A N 1
ATOM 828 C CA . LEU A 1 109 ? 7.616 -3.393 -16.440 1.00 93.06 109 LEU A CA 1
ATOM 829 C C . LEU A 1 109 ? 7.265 -4.537 -17.401 1.00 93.06 109 LEU A C 1
ATOM 831 O O . LEU A 1 109 ? 7.564 -4.443 -18.586 1.00 93.06 109 LEU A O 1
ATOM 835 N N . HIS A 1 110 ? 6.579 -5.581 -16.926 1.00 93.94 110 HIS A N 1
ATOM 836 C CA . HIS A 1 110 ? 6.040 -6.634 -17.793 1.00 93.94 110 HIS A CA 1
ATOM 837 C C . HIS A 1 110 ? 4.781 -6.199 -18.562 1.00 93.94 110 HIS A C 1
ATOM 839 O O . HIS A 1 110 ? 4.296 -6.937 -19.417 1.00 93.94 110 HIS A O 1
ATOM 845 N N . SER A 1 111 ? 4.233 -5.017 -18.265 1.00 92.94 111 SER A N 1
ATOM 846 C CA . SER A 1 111 ? 3.132 -4.408 -19.011 1.00 92.94 111 SER A CA 1
ATOM 847 C C . SER A 1 111 ? 3.295 -2.880 -19.037 1.00 9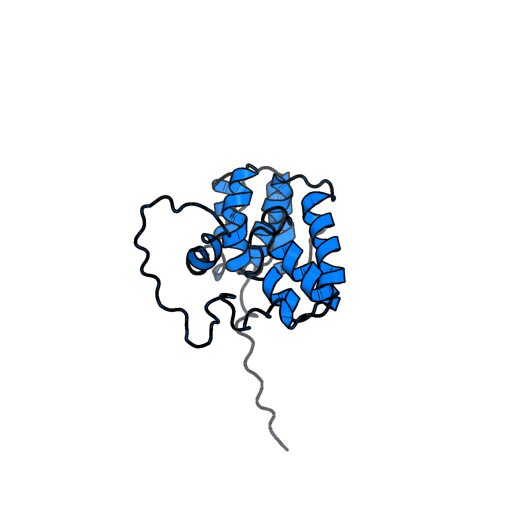2.94 111 SER A C 1
ATOM 849 O O . SER A 1 111 ? 2.641 -2.174 -18.261 1.00 92.94 111 SER A O 1
ATOM 851 N N . PRO A 1 112 ? 4.161 -2.344 -19.924 1.00 86.81 112 PRO A N 1
ATOM 852 C CA . PRO A 1 112 ? 4.393 -0.901 -20.040 1.00 86.81 112 PRO A CA 1
ATOM 853 C C . PRO A 1 112 ? 3.106 -0.099 -20.269 1.00 86.81 112 PRO A C 1
ATOM 855 O O . PRO A 1 112 ? 2.915 0.957 -19.670 1.00 86.81 112 PRO A O 1
ATOM 858 N N . GLU A 1 113 ? 2.172 -0.650 -21.046 1.00 89.94 113 GLU A N 1
ATOM 859 C CA . GLU A 1 113 ? 0.853 -0.056 -21.280 1.00 89.94 113 GLU A CA 1
ATOM 860 C C . GLU A 1 113 ? 0.028 0.084 -19.993 1.00 89.94 113 GLU A C 1
ATOM 862 O O . GLU A 1 113 ? -0.541 1.144 -19.733 1.00 89.94 113 GLU A O 1
ATOM 867 N N . LEU A 1 114 ? 0.003 -0.937 -19.129 1.00 90.81 114 LEU A N 1
ATOM 868 C CA . LEU A 1 114 ? -0.652 -0.820 -17.825 1.00 90.81 114 LEU A CA 1
ATOM 869 C C . LEU A 1 114 ? 0.056 0.222 -16.951 1.00 90.81 114 LEU A C 1
ATOM 871 O O . LEU A 1 114 ? -0.603 1.052 -16.322 1.00 90.81 114 LEU A O 1
ATOM 875 N N . ALA A 1 115 ? 1.392 0.203 -16.934 1.00 90.25 115 ALA A N 1
ATOM 876 C CA . ALA A 1 115 ? 2.201 1.141 -16.163 1.00 90.25 115 ALA A CA 1
ATOM 877 C C . ALA A 1 115 ? 1.920 2.601 -16.555 1.00 90.25 115 ALA A C 1
ATOM 879 O O . ALA A 1 115 ? 1.829 3.472 -15.684 1.00 90.25 115 ALA A O 1
ATOM 880 N N . ARG A 1 116 ? 1.717 2.864 -17.850 1.00 85.44 116 ARG A N 1
ATOM 881 C CA . ARG A 1 116 ? 1.361 4.181 -18.389 1.00 85.44 116 ARG A CA 1
ATOM 882 C C . ARG A 1 116 ? 0.088 4.746 -17.757 1.00 85.44 116 ARG A C 1
ATOM 884 O O . ARG A 1 116 ? 0.013 5.945 -17.504 1.00 85.44 116 ARG A O 1
ATOM 891 N N . HIS A 1 117 ? -0.892 3.896 -17.458 1.00 90.12 117 HIS A N 1
ATOM 892 C CA . HIS A 1 117 ? -2.159 4.314 -16.853 1.00 90.12 117 HIS A CA 1
ATOM 893 C C . HIS A 1 117 ? -2.114 4.342 -15.323 1.00 90.12 117 HIS A C 1
ATOM 895 O O . HIS A 1 117 ? -2.601 5.284 -14.696 1.00 90.12 117 HIS A O 1
ATOM 901 N N . THR A 1 118 ? -1.520 3.329 -14.694 1.00 90.38 118 THR A N 1
ATOM 902 C CA . THR A 1 118 ? -1.572 3.188 -13.233 1.00 90.38 118 THR A CA 1
ATOM 903 C C . THR A 1 118 ? -0.597 4.112 -12.516 1.00 90.38 118 THR A C 1
ATOM 905 O O . THR A 1 118 ? -0.861 4.505 -11.379 1.00 90.38 118 THR A O 1
ATOM 908 N N . ARG A 1 119 ? 0.524 4.498 -13.136 1.00 87.12 119 ARG A N 1
ATOM 909 C CA . ARG A 1 119 ? 1.514 5.364 -12.477 1.00 87.12 119 ARG A CA 1
ATOM 910 C C . ARG A 1 119 ? 1.002 6.787 -12.231 1.00 87.12 119 ARG A C 1
ATOM 912 O O . ARG A 1 119 ? 1.117 7.228 -11.085 1.00 87.12 119 ARG A O 1
ATOM 919 N N . PRO A 1 120 ? 0.405 7.497 -13.210 1.00 89.12 120 PRO A N 1
ATOM 920 C CA . PRO A 1 120 ? -0.201 8.803 -12.956 1.00 89.12 120 PRO A CA 1
ATOM 921 C C . PRO A 1 120 ? -1.303 8.741 -11.896 1.00 89.12 120 PRO A C 1
ATOM 923 O O . PRO A 1 120 ? -1.332 9.586 -11.004 1.00 89.12 120 PRO A O 1
ATOM 926 N N . LEU A 1 121 ? -2.146 7.701 -11.930 1.00 92.38 121 LEU A N 1
ATOM 927 C CA . LEU A 1 121 ? -3.182 7.482 -10.918 1.00 92.38 121 LEU A CA 1
ATOM 928 C C . LEU A 1 121 ? -2.581 7.337 -9.512 1.00 92.38 121 LEU A C 1
ATOM 930 O O . LEU A 1 121 ? -3.002 8.021 -8.582 1.00 92.38 121 LEU A O 1
ATOM 934 N N . ASN A 1 122 ? -1.562 6.488 -9.355 1.00 90.56 122 ASN A N 1
ATOM 935 C CA . ASN A 1 122 ? -0.890 6.301 -8.069 1.00 90.56 122 ASN A CA 1
ATOM 936 C C . ASN A 1 122 ? -0.212 7.586 -7.578 1.00 90.56 122 ASN A C 1
ATOM 938 O O . ASN A 1 122 ? -0.286 7.892 -6.389 1.00 90.56 122 ASN A O 1
ATOM 942 N N . ARG A 1 123 ? 0.420 8.355 -8.474 1.00 89.00 123 ARG A N 1
ATOM 943 C CA . ARG A 1 123 ? 1.001 9.660 -8.133 1.00 89.00 123 ARG A CA 1
ATOM 944 C C . ARG A 1 123 ? -0.073 10.615 -7.621 1.00 89.00 123 ARG A C 1
ATOM 946 O O . ARG A 1 123 ? 0.123 11.216 -6.569 1.00 89.00 123 ARG A O 1
ATOM 953 N N . TYR A 1 124 ? -1.198 10.723 -8.325 1.00 92.62 124 TYR A N 1
ATOM 954 C CA . TYR A 1 124 ? -2.298 11.587 -7.916 1.00 92.62 124 TYR A CA 1
ATOM 955 C C . TYR A 1 124 ? -2.805 11.217 -6.517 1.00 92.62 124 TYR A C 1
ATOM 957 O O . TYR A 1 124 ? -2.786 12.049 -5.611 1.00 92.62 124 TYR A O 1
ATOM 965 N N . LEU A 1 125 ? -3.154 9.944 -6.309 1.00 91.69 125 LEU A N 1
ATOM 966 C CA . LEU A 1 125 ? -3.681 9.461 -5.032 1.00 91.69 125 LEU A CA 1
ATOM 967 C C . LEU A 1 125 ? -2.692 9.649 -3.876 1.00 91.69 125 LEU A C 1
ATOM 969 O O . LEU A 1 125 ? -3.101 9.965 -2.762 1.00 91.69 125 LEU A O 1
ATOM 973 N N . ARG A 1 126 ? -1.388 9.476 -4.125 1.00 88.38 126 ARG A N 1
ATOM 974 C CA . ARG A 1 126 ? -0.374 9.576 -3.069 1.00 88.38 126 ARG A CA 1
ATOM 975 C C . ARG A 1 126 ? 0.073 11.008 -2.789 1.00 88.38 126 ARG A C 1
ATOM 977 O O . ARG A 1 126 ? 0.415 11.303 -1.652 1.00 88.38 126 ARG A O 1
ATOM 984 N N . GLN A 1 127 ? 0.104 11.889 -3.784 1.00 87.44 127 GLN A N 1
ATOM 985 C CA . GLN A 1 127 ? 0.787 13.186 -3.659 1.00 87.44 127 GLN A CA 1
ATOM 986 C C . GLN A 1 127 ? -0.115 14.396 -3.920 1.00 87.44 127 GLN A C 1
ATOM 988 O O . GLN A 1 127 ? 0.219 15.491 -3.485 1.00 87.44 127 GLN A O 1
ATOM 993 N N . GLN A 1 128 ? -1.235 14.229 -4.627 1.00 91.75 128 GLN A N 1
ATOM 994 C CA . GLN A 1 128 ? -2.018 15.350 -5.171 1.00 91.75 128 GLN A CA 1
ATOM 995 C C . GLN A 1 128 ? -3.481 15.357 -4.708 1.00 91.75 128 GLN A C 1
ATOM 997 O O . GLN A 1 128 ? -4.144 16.382 -4.811 1.00 91.75 128 GLN A O 1
ATOM 1002 N N . ALA A 1 129 ? -3.982 14.249 -4.157 1.00 92.69 129 ALA A N 1
ATOM 1003 C CA . ALA A 1 129 ? -5.360 14.111 -3.682 1.00 92.69 129 ALA A CA 1
ATOM 1004 C C . ALA A 1 129 ? -5.679 14.886 -2.382 1.00 92.69 129 ALA A C 1
ATOM 1006 O O . ALA A 1 129 ? -6.807 14.835 -1.906 1.00 92.69 129 ALA A O 1
ATOM 1007 N N . GLY A 1 130 ? -4.710 15.586 -1.782 1.00 92.88 130 GLY A N 1
ATOM 1008 C CA . GLY A 1 130 ? -4.950 16.473 -0.634 1.00 92.88 130 GLY A CA 1
ATOM 1009 C C . GLY A 1 130 ? -5.160 15.790 0.725 1.00 92.88 130 GLY A C 1
ATOM 1010 O O . GLY A 1 130 ? -5.390 16.484 1.705 1.00 92.88 130 GLY A O 1
ATOM 1011 N N . LEU A 1 131 ? -5.034 14.460 0.820 1.00 89.44 131 LEU A N 1
ATOM 1012 C CA . LEU A 1 131 ? -5.272 13.704 2.064 1.00 89.44 131 LEU A CA 1
ATOM 1013 C C . LEU A 1 131 ? -4.225 13.955 3.171 1.00 89.44 131 LEU A C 1
ATOM 1015 O O . LEU A 1 131 ? -4.477 13.654 4.331 1.00 89.44 131 LEU A O 1
ATOM 1019 N N . GLY A 1 132 ? -3.053 14.502 2.835 1.00 93.69 132 GLY A N 1
ATOM 1020 C CA . GLY A 1 132 ? -1.919 14.610 3.756 1.00 93.69 132 GLY A CA 1
ATOM 1021 C C . GLY A 1 132 ? -1.204 13.270 3.974 1.00 93.69 132 GLY A C 1
ATOM 1022 O O . GLY A 1 132 ? -1.773 12.192 3.790 1.00 93.69 132 GLY A O 1
ATOM 1023 N N . GLY A 1 133 ? 0.079 13.328 4.334 1.00 95.06 133 GLY A N 1
ATOM 1024 C CA . GLY A 1 133 ? 0.918 12.133 4.424 1.00 95.06 133 GLY A CA 1
ATOM 1025 C C . GLY A 1 133 ? 0.492 11.168 5.526 1.00 95.06 133 GLY A C 1
ATOM 1026 O O . GLY A 1 133 ? 0.310 9.981 5.265 1.00 95.06 133 GLY A O 1
ATOM 1027 N N . ARG A 1 134 ? 0.198 11.691 6.721 1.00 96.69 134 ARG A N 1
ATOM 1028 C CA . ARG A 1 134 ? -0.267 10.903 7.871 1.00 96.69 134 ARG A CA 1
ATOM 1029 C C . ARG A 1 134 ? -1.489 10.034 7.542 1.00 96.69 134 ARG A C 1
ATOM 1031 O O . ARG A 1 134 ? -1.456 8.819 7.714 1.00 96.69 134 ARG A O 1
ATOM 1038 N N . LEU A 1 135 ? -2.558 10.647 7.028 1.00 96.94 135 LEU A N 1
ATOM 1039 C CA . LEU A 1 135 ? -3.804 9.947 6.694 1.00 96.94 135 LEU A CA 1
ATOM 1040 C C . LEU A 1 135 ? -3.612 8.948 5.545 1.00 96.94 135 LEU A C 1
ATOM 1042 O O . LEU A 1 135 ? -4.155 7.843 5.580 1.00 96.94 135 LEU A O 1
ATOM 1046 N N . ARG A 1 136 ? -2.806 9.311 4.540 1.00 96.75 136 ARG A N 1
ATOM 1047 C CA . ARG A 1 136 ? -2.447 8.411 3.440 1.00 96.75 136 ARG A CA 1
ATOM 1048 C C . ARG A 1 136 ? -1.767 7.144 3.958 1.00 96.75 136 ARG A C 1
ATOM 1050 O O . ARG A 1 136 ? -2.177 6.047 3.588 1.00 96.75 136 ARG A O 1
ATOM 1057 N N . GLU A 1 137 ? -0.755 7.278 4.811 1.00 97.69 137 GLU A N 1
ATOM 1058 C CA . GLU A 1 137 ? -0.034 6.120 5.346 1.00 97.69 137 GLU A CA 1
ATOM 1059 C C . GLU A 1 137 ? -0.909 5.271 6.281 1.00 97.69 137 GLU A C 1
ATOM 1061 O O . GLU A 1 137 ? -0.813 4.043 6.253 1.00 97.69 137 GLU A O 1
ATOM 1066 N N . LEU A 1 138 ? -1.828 5.889 7.035 1.00 98.50 138 LEU A N 1
ATOM 1067 C CA . LEU A 1 138 ? -2.849 5.163 7.795 1.00 98.50 138 LEU A CA 1
ATOM 1068 C C . LEU A 1 138 ? -3.693 4.261 6.887 1.00 98.50 138 LEU A C 1
ATOM 1070 O O . LEU A 1 138 ? -3.778 3.054 7.123 1.00 98.50 138 LEU A O 1
ATOM 1074 N N . ALA A 1 139 ? -4.269 4.821 5.822 1.00 97.88 139 ALA A N 1
ATOM 1075 C CA . ALA A 1 139 ? -5.087 4.064 4.877 1.00 97.88 139 ALA A CA 1
ATOM 1076 C C . ALA A 1 139 ? -4.294 2.934 4.190 1.00 97.88 139 ALA A C 1
ATOM 1078 O O . ALA A 1 139 ? -4.820 1.832 3.990 1.00 97.88 139 ALA A O 1
ATOM 1079 N N . ILE A 1 140 ? -3.016 3.173 3.871 1.00 97.19 140 ILE A N 1
ATOM 1080 C CA . ILE A 1 140 ? -2.135 2.158 3.282 1.00 97.19 140 ILE A CA 1
ATOM 1081 C C . ILE A 1 140 ? -1.867 1.021 4.270 1.00 97.19 140 ILE A C 1
ATOM 1083 O O . ILE A 1 140 ? -2.021 -0.139 3.891 1.00 97.19 140 ILE A O 1
ATOM 1087 N N . LEU A 1 141 ? -1.517 1.306 5.529 1.00 98.19 141 LEU A N 1
ATOM 1088 C CA . LEU A 1 141 ? -1.254 0.256 6.519 1.00 98.19 141 LEU A CA 1
ATOM 1089 C C . LEU A 1 141 ? -2.502 -0.567 6.844 1.00 98.19 141 LEU A C 1
ATOM 1091 O O . LEU A 1 141 ? -2.401 -1.791 6.962 1.00 98.19 141 LEU A O 1
ATOM 1095 N N . VAL A 1 142 ? -3.674 0.070 6.9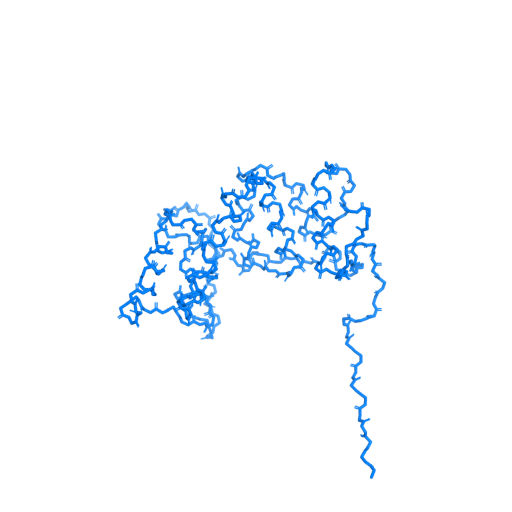39 1.00 98.19 142 VAL A N 1
ATOM 1096 C CA . VAL A 1 142 ? -4.951 -0.641 7.104 1.00 98.19 142 VAL A CA 1
ATOM 1097 C C . VAL A 1 142 ? -5.177 -1.584 5.924 1.00 98.19 142 VAL A C 1
ATOM 1099 O O . VAL A 1 142 ? -5.368 -2.782 6.124 1.00 98.19 142 VAL A O 1
ATOM 1102 N N . THR A 1 143 ? -5.056 -1.086 4.692 1.00 97.56 143 THR A N 1
ATOM 1103 C CA . THR A 1 143 ? -5.215 -1.903 3.477 1.00 97.56 143 THR A CA 1
ATOM 1104 C C . THR A 1 143 ? -4.212 -3.056 3.433 1.00 97.56 143 THR A C 1
ATOM 1106 O O . THR A 1 143 ? -4.583 -4.207 3.196 1.00 97.56 143 THR A O 1
ATOM 1109 N N . ALA A 1 144 ? -2.937 -2.769 3.706 1.00 96.75 144 ALA A N 1
ATOM 1110 C CA . ALA A 1 144 ? -1.874 -3.763 3.722 1.00 96.75 144 ALA A CA 1
ATOM 1111 C C . ALA A 1 144 ? -2.166 -4.863 4.742 1.00 96.75 144 ALA A C 1
A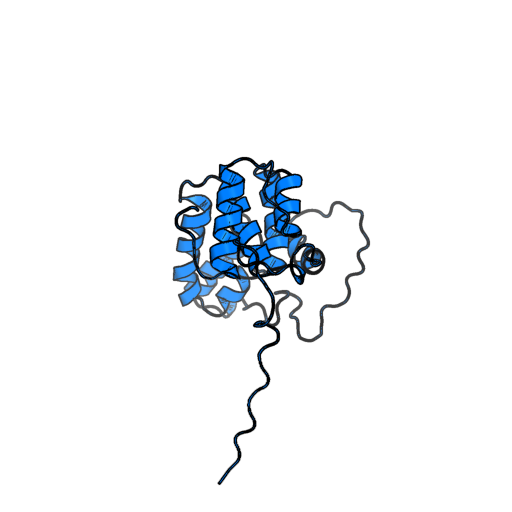TOM 1113 O O . ALA A 1 144 ? -1.981 -6.041 4.446 1.00 96.75 144 ALA A O 1
ATOM 1114 N N . ARG A 1 145 ? -2.667 -4.507 5.928 1.00 96.25 145 ARG A N 1
ATOM 1115 C CA . ARG A 1 145 ? -3.007 -5.498 6.941 1.00 96.25 145 ARG A CA 1
ATOM 1116 C C . ARG A 1 145 ? -4.236 -6.314 6.579 1.00 96.25 145 ARG A C 1
ATOM 1118 O O . ARG A 1 145 ? -4.200 -7.533 6.736 1.00 96.25 145 ARG A O 1
ATOM 1125 N N . GLU A 1 146 ? -5.309 -5.676 6.123 1.00 94.75 146 GLU A N 1
ATOM 1126 C CA . GLU A 1 146 ? -6.558 -6.389 5.853 1.00 94.75 146 GLU A CA 1
ATOM 1127 C C . GLU A 1 146 ? -6.467 -7.317 4.638 1.00 94.75 146 GLU A C 1
ATOM 1129 O O . GLU A 1 146 ? -7.176 -8.322 4.581 1.00 94.75 146 GLU A O 1
ATOM 1134 N N . LEU A 1 147 ? -5.508 -7.067 3.742 1.00 93.38 147 LEU A N 1
ATOM 1135 C CA . LEU A 1 147 ? -5.135 -7.970 2.653 1.00 93.38 147 LEU A CA 1
ATOM 1136 C C . LEU A 1 147 ? -3.952 -8.902 2.986 1.00 93.38 147 LEU A C 1
ATOM 1138 O O . LEU A 1 147 ? -3.492 -9.627 2.106 1.00 93.38 147 LEU A O 1
ATOM 1142 N N . ASP A 1 148 ? -3.444 -8.895 4.226 1.00 92.88 148 ASP A N 1
ATOM 1143 C CA . ASP A 1 148 ? -2.239 -9.630 4.654 1.00 92.88 148 ASP A CA 1
ATOM 1144 C C . ASP A 1 148 ? -1.003 -9.381 3.740 1.00 92.88 148 ASP A C 1
ATOM 1146 O O . ASP A 1 148 ? -0.117 -10.229 3.597 1.00 92.88 148 ASP A O 1
ATOM 1150 N N . SER A 1 149 ? -0.900 -8.191 3.139 1.00 93.00 149 SER A N 1
ATOM 1151 C CA . SER A 1 149 ? 0.206 -7.781 2.269 1.00 93.00 149 SER A CA 1
ATOM 1152 C C . SER A 1 149 ? 1.453 -7.414 3.076 1.00 93.00 149 SER A C 1
ATOM 1154 O O . SER A 1 149 ? 1.648 -6.280 3.519 1.00 93.00 149 SER A O 1
ATOM 1156 N N . GLN A 1 150 ? 2.337 -8.395 3.253 1.00 91.19 150 GLN A N 1
ATOM 1157 C CA . GLN A 1 150 ? 3.604 -8.223 3.973 1.00 91.19 150 GLN A CA 1
ATOM 1158 C C . GLN A 1 150 ? 4.547 -7.225 3.292 1.00 91.19 150 GLN A C 1
ATOM 1160 O O . GLN A 1 150 ? 5.255 -6.496 3.982 1.00 91.19 150 GLN A O 1
ATOM 1165 N N . PHE A 1 151 ? 4.558 -7.196 1.955 1.00 90.44 151 PHE A N 1
ATOM 1166 C CA . PHE A 1 151 ? 5.413 -6.288 1.193 1.00 90.44 151 PHE A CA 1
ATOM 1167 C C . PHE A 1 151 ? 4.996 -4.831 1.399 1.00 90.44 151 PHE A C 1
ATOM 1169 O O . PHE A 1 151 ? 5.838 -4.016 1.768 1.00 90.44 151 PHE A O 1
ATOM 1176 N N . GLU A 1 152 ? 3.708 -4.522 1.206 1.00 93.38 152 GLU A N 1
ATOM 1177 C CA . GLU A 1 152 ? 3.195 -3.157 1.377 1.00 93.38 152 GLU A CA 1
ATOM 1178 C C . GLU A 1 152 ? 3.405 -2.685 2.812 1.00 93.38 152 GLU A C 1
ATOM 1180 O O . GLU A 1 152 ? 3.923 -1.594 3.024 1.00 93.38 152 GLU A O 1
ATOM 1185 N N . TRP A 1 153 ? 3.112 -3.534 3.803 1.00 95.38 153 TRP A N 1
ATOM 1186 C CA . TRP A 1 153 ? 3.367 -3.179 5.196 1.00 95.38 153 TRP A CA 1
ATOM 1187 C C . TRP A 1 153 ? 4.839 -2.865 5.450 1.00 95.38 153 TRP A C 1
ATOM 1189 O O . TRP A 1 153 ? 5.153 -1.830 6.030 1.00 95.38 153 TRP A O 1
ATOM 1199 N N . ALA A 1 154 ? 5.748 -3.752 5.035 1.00 92.12 154 ALA A N 1
ATOM 1200 C CA . ALA A 1 154 ? 7.170 -3.549 5.267 1.00 92.12 154 ALA A CA 1
ATOM 1201 C C . ALA A 1 154 ? 7.658 -2.258 4.586 1.00 92.12 154 ALA A C 1
ATOM 1203 O O . ALA A 1 154 ? 8.396 -1.503 5.211 1.00 92.12 154 ALA A O 1
ATOM 1204 N N . ALA A 1 155 ? 7.192 -1.964 3.364 1.00 91.25 155 ALA A N 1
ATOM 1205 C CA . ALA A 1 155 ? 7.534 -0.748 2.624 1.00 91.25 155 ALA A CA 1
ATOM 1206 C C . ALA A 1 155 ? 7.017 0.535 3.292 1.00 91.25 155 ALA A C 1
ATOM 1208 O O . ALA A 1 155 ? 7.681 1.566 3.216 1.00 91.25 155 ALA A O 1
ATOM 1209 N N . HIS A 1 156 ? 5.856 0.467 3.942 1.00 94.88 156 HIS A N 1
ATOM 1210 C CA . HIS A 1 156 ? 5.136 1.643 4.422 1.00 94.88 156 HIS A CA 1
ATOM 1211 C C . HIS A 1 156 ? 5.233 1.889 5.929 1.00 94.88 156 HIS A C 1
ATOM 1213 O O . HIS A 1 156 ? 5.033 3.017 6.363 1.00 94.88 156 HIS A O 1
ATOM 1219 N N . GLU A 1 157 ? 5.592 0.902 6.756 1.00 95.69 157 GLU A N 1
ATOM 1220 C CA . GLU A 1 157 ? 5.629 1.089 8.215 1.00 95.69 157 GLU A CA 1
ATOM 1221 C C . GLU A 1 157 ? 6.600 2.206 8.637 1.00 95.69 157 GLU A C 1
ATOM 1223 O O . GLU A 1 157 ? 6.278 3.031 9.494 1.00 95.69 157 GLU A O 1
ATOM 1228 N N . ALA A 1 158 ? 7.790 2.257 8.032 1.00 93.56 158 ALA A N 1
ATOM 1229 C CA . ALA A 1 158 ? 8.765 3.306 8.324 1.00 93.56 158 ALA A CA 1
ATOM 1230 C C . ALA A 1 158 ? 8.310 4.686 7.821 1.00 93.56 158 ALA A C 1
ATOM 1232 O O . ALA A 1 158 ? 8.641 5.692 8.446 1.00 93.56 158 ALA A O 1
ATOM 1233 N N . GLU A 1 159 ? 7.572 4.737 6.709 1.00 94.69 159 GLU A N 1
ATOM 1234 C CA . GLU A 1 159 ? 7.001 5.975 6.165 1.00 94.69 159 GLU A CA 1
ATOM 1235 C C . GLU A 1 159 ? 5.884 6.497 7.067 1.00 94.69 159 GLU A C 1
ATOM 1237 O O . GLU A 1 159 ? 5.919 7.647 7.484 1.00 94.69 159 GLU A O 1
ATOM 1242 N N . ALA A 1 160 ? 4.968 5.621 7.483 1.00 97.19 160 ALA A N 1
ATOM 1243 C CA . ALA A 1 160 ? 3.896 5.940 8.417 1.00 97.19 160 ALA A CA 1
ATOM 1244 C C . ALA A 1 160 ? 4.424 6.591 9.700 1.00 97.19 160 ALA A C 1
ATOM 1246 O O . ALA A 1 160 ? 3.905 7.613 10.143 1.00 97.19 160 ALA A O 1
ATOM 1247 N N . ARG A 1 161 ? 5.498 6.036 10.277 1.00 97.44 161 ARG A N 1
ATOM 1248 C CA . ARG A 1 161 ? 6.155 6.615 11.460 1.00 97.44 161 ARG A CA 1
ATOM 1249 C C . ARG A 1 161 ? 6.733 8.002 11.176 1.00 97.44 161 ARG A C 1
ATOM 1251 O O . ARG A 1 161 ? 6.594 8.887 12.014 1.00 97.44 161 ARG A O 1
ATOM 1258 N N . ARG A 1 162 ? 7.369 8.196 10.015 1.00 96.56 162 ARG A N 1
ATOM 1259 C CA . ARG A 1 162 ? 7.932 9.493 9.594 1.00 96.56 162 ARG A CA 1
ATOM 1260 C C . ARG A 1 162 ? 6.851 10.550 9.366 1.00 96.56 162 ARG A C 1
ATOM 1262 O O . ARG A 1 162 ? 7.057 11.702 9.722 1.00 96.56 162 ARG A O 1
ATOM 1269 N N . GLU A 1 163 ? 5.692 10.137 8.870 1.00 97.00 163 GLU A N 1
ATOM 1270 C CA . GLU A 1 163 ? 4.504 10.974 8.662 1.00 97.00 163 GLU A CA 1
ATOM 1271 C C . GLU A 1 163 ? 3.676 11.186 9.951 1.00 97.00 163 GLU A C 1
ATOM 1273 O O . GLU A 1 163 ? 2.641 11.851 9.929 1.00 97.00 163 GLU A O 1
ATOM 1278 N N . GLY A 1 164 ? 4.115 10.645 11.095 1.00 97.06 164 GLY A N 1
ATOM 1279 C CA . GLY A 1 164 ? 3.531 10.928 12.411 1.00 97.06 164 GLY A CA 1
ATOM 1280 C C . GLY A 1 164 ? 2.443 9.959 12.888 1.00 97.06 164 GLY A C 1
ATOM 1281 O O . GLY A 1 164 ? 1.684 10.303 13.799 1.00 97.06 164 GLY A O 1
ATOM 1282 N N . LEU A 1 165 ? 2.336 8.750 12.323 1.00 98.00 165 LEU A N 1
ATOM 1283 C CA . LEU A 1 165 ? 1.523 7.688 12.934 1.00 98.00 165 LEU A CA 1
ATOM 1284 C C . LEU A 1 165 ? 2.165 7.200 14.233 1.00 98.00 165 LEU A C 1
ATOM 1286 O O . LEU A 1 165 ? 3.341 6.824 14.265 1.00 98.00 165 LEU A O 1
ATOM 1290 N N . SER A 1 166 ? 1.369 7.154 15.302 1.00 97.56 166 SER A N 1
ATOM 1291 C CA . SER A 1 166 ? 1.838 6.663 16.593 1.00 97.56 166 SER A CA 1
ATOM 1292 C C . SER A 1 166 ? 2.100 5.148 16.546 1.00 97.56 166 SER A C 1
ATOM 1294 O O . SER A 1 166 ? 1.424 4.411 15.816 1.00 97.56 166 SER A O 1
ATOM 1296 N N . PRO A 1 167 ? 3.049 4.636 17.353 1.00 96.88 167 PRO A N 1
ATOM 1297 C CA . PRO A 1 167 ? 3.248 3.196 17.498 1.00 96.88 167 PRO A CA 1
ATOM 1298 C C . PRO A 1 167 ? 1.970 2.455 17.913 1.00 96.88 167 PRO A C 1
ATOM 1300 O O . PRO A 1 167 ? 1.738 1.341 17.457 1.00 96.88 167 PRO A O 1
ATOM 1303 N N . GLU A 1 168 ? 1.127 3.079 18.737 1.00 97.06 168 GLU A N 1
ATOM 1304 C CA . GLU A 1 168 ? -0.145 2.517 19.197 1.00 97.06 168 GLU A CA 1
ATOM 1305 C C . GLU A 1 168 ? -1.125 2.250 18.047 1.00 97.06 168 GLU A C 1
ATOM 1307 O O . GLU A 1 168 ? -1.697 1.160 17.969 1.00 97.06 168 GLU A O 1
ATOM 1312 N N . ILE A 1 169 ? -1.272 3.196 17.114 1.00 98.25 169 ILE A N 1
ATOM 1313 C CA . ILE A 1 169 ? -2.119 3.026 15.925 1.00 98.25 169 ILE A CA 1
ATOM 1314 C C . ILE A 1 169 ? -1.578 1.890 15.054 1.00 98.25 169 ILE A C 1
ATOM 1316 O O . ILE A 1 169 ? -2.325 0.992 14.662 1.00 98.25 169 ILE A O 1
ATOM 1320 N N . ILE A 1 170 ? -0.266 1.878 14.798 1.00 97.81 170 ILE A N 1
ATOM 1321 C CA . ILE A 1 170 ? 0.381 0.839 13.984 1.00 97.81 170 ILE A CA 1
ATOM 1322 C C . ILE A 1 170 ? 0.152 -0.549 14.596 1.00 97.81 170 ILE A C 1
ATOM 1324 O O . ILE A 1 170 ? -0.222 -1.482 13.885 1.00 97.81 170 ILE A O 1
ATOM 1328 N N . GLU A 1 171 ? 0.316 -0.699 15.911 1.00 96.00 171 GLU A N 1
ATOM 1329 C CA . GLU A 1 171 ? 0.082 -1.971 16.602 1.00 96.00 171 GLU A CA 1
ATOM 1330 C C . GLU A 1 171 ? -1.402 -2.360 16.648 1.00 96.00 171 GLU A C 1
ATOM 1332 O O . GLU A 1 171 ? -1.738 -3.546 16.538 1.00 96.00 171 GLU A O 1
ATOM 1337 N N . THR A 1 172 ? -2.302 -1.377 16.735 1.00 97.00 172 THR A N 1
ATOM 1338 C CA . THR A 1 172 ? -3.751 -1.591 16.633 1.00 97.00 172 THR A CA 1
ATOM 1339 C C . THR A 1 172 ? -4.131 -2.164 15.276 1.00 97.00 172 THR A C 1
ATOM 1341 O O . THR A 1 172 ? -4.893 -3.132 15.205 1.00 97.00 172 THR A O 1
ATOM 1344 N N . ILE A 1 173 ? -3.552 -1.645 14.196 1.00 97.44 173 ILE A N 1
ATOM 1345 C CA . ILE A 1 173 ? -3.753 -2.196 12.858 1.00 97.44 173 ILE A CA 1
ATOM 1346 C C . ILE A 1 173 ? -3.110 -3.585 12.783 1.00 97.44 173 ILE A C 1
ATOM 1348 O O . ILE A 1 173 ? -3.811 -4.564 12.526 1.00 97.44 173 ILE A O 1
ATOM 1352 N N . ARG A 1 174 ? -1.813 -3.715 13.105 1.00 96.00 174 ARG A N 1
ATOM 1353 C CA . ARG A 1 174 ? -1.030 -4.965 13.001 1.00 96.00 174 ARG A CA 1
ATOM 1354 C C . ARG A 1 174 ? -1.740 -6.151 13.645 1.00 96.00 174 ARG A C 1
ATOM 1356 O O . ARG A 1 174 ? -1.821 -7.231 13.061 1.00 96.00 174 ARG A O 1
ATOM 1363 N N . HIS A 1 175 ? -2.275 -5.957 14.841 1.00 95.00 175 HIS A N 1
ATOM 1364 C CA . HIS A 1 175 ? -2.914 -7.023 15.603 1.00 95.00 175 HIS A CA 1
ATOM 1365 C C . HIS A 1 175 ? -4.431 -7.051 15.462 1.00 95.00 175 HIS A C 1
ATOM 1367 O O . HIS A 1 175 ? -5.071 -7.877 16.113 1.00 95.00 175 HIS A O 1
ATOM 1373 N N . ARG A 1 176 ? -5.004 -6.186 14.614 1.00 95.00 176 ARG A N 1
ATOM 1374 C CA . ARG A 1 176 ? -6.447 -5.964 14.528 1.00 95.00 176 ARG A CA 1
ATOM 1375 C C . ARG A 1 176 ? -7.027 -5.771 15.930 1.00 95.00 176 ARG A C 1
ATOM 1377 O O . ARG A 1 176 ? -7.900 -6.523 16.339 1.00 95.00 176 ARG A O 1
ATOM 1384 N N . ARG A 1 177 ? -6.500 -4.844 16.729 1.00 94.50 177 ARG A N 1
ATOM 1385 C CA . ARG A 1 177 ? -7.041 -4.555 18.070 1.00 94.50 177 ARG A CA 1
ATOM 1386 C C . ARG A 1 177 ? -8.304 -3.707 17.967 1.00 94.50 177 ARG A C 1
ATOM 1388 O O . ARG A 1 177 ? -8.665 -3.234 16.883 1.00 94.50 177 ARG A O 1
ATOM 1395 N N . ASP A 1 178 ? -9.007 -3.591 19.081 1.00 92.75 178 ASP A N 1
ATOM 1396 C CA . ASP A 1 178 ? -10.091 -2.627 19.205 1.00 92.75 178 ASP A CA 1
ATOM 1397 C C . ASP A 1 178 ? -9.568 -1.198 18.986 1.00 92.75 178 ASP A C 1
ATOM 1399 O O . ASP A 1 178 ? -8.397 -0.928 19.249 1.00 92.75 178 ASP A O 1
ATOM 1403 N N . THR A 1 179 ? -10.403 -0.325 18.425 1.00 95.31 179 THR A N 1
ATOM 1404 C CA . THR A 1 179 ? -10.054 1.081 18.152 1.00 95.31 179 THR A CA 1
ATOM 1405 C C . THR A 1 179 ? -10.535 2.024 19.252 1.00 95.31 179 THR A C 1
ATOM 1407 O O . THR A 1 179 ? -10.353 3.232 19.131 1.00 95.31 179 THR A O 1
ATOM 1410 N N . GLY A 1 180 ? -11.147 1.503 20.319 1.00 93.12 180 GLY A N 1
ATOM 1411 C CA . GLY A 1 180 ? -11.514 2.274 21.496 1.00 93.12 180 GLY A CA 1
ATOM 1412 C C . GLY A 1 180 ? -10.290 2.947 22.112 1.00 93.12 180 GLY A C 1
ATOM 1413 O O . GLY A 1 180 ? -9.276 2.301 22.367 1.00 93.12 180 GLY A O 1
ATOM 1414 N N . GLY A 1 181 ? -10.392 4.258 22.329 1.00 91.88 181 GLY A N 1
ATOM 1415 C CA . GLY A 1 181 ? -9.300 5.093 22.836 1.00 91.88 181 GLY A CA 1
ATOM 1416 C C . GLY A 1 181 ? -8.442 5.757 21.755 1.00 91.88 181 GLY A C 1
ATOM 1417 O O . GLY A 1 181 ? -7.653 6.634 22.094 1.00 91.88 181 GLY A O 1
ATOM 1418 N N . LEU A 1 182 ? -8.612 5.400 20.475 1.00 96.44 182 LEU A N 1
ATOM 1419 C CA . LEU A 1 182 ? -8.029 6.164 19.371 1.00 96.44 182 LEU A CA 1
ATOM 1420 C C . LEU A 1 182 ? -8.852 7.422 19.076 1.00 96.44 182 LEU A C 1
ATOM 1422 O O . LEU A 1 182 ? -10.039 7.493 19.398 1.00 96.44 182 LEU A O 1
ATOM 1426 N N . ASP A 1 183 ? -8.214 8.390 18.417 1.00 96.44 183 ASP A N 1
ATOM 1427 C CA . ASP A 1 183 ? -8.910 9.533 17.831 1.00 96.44 183 ASP A CA 1
ATOM 1428 C C . ASP A 1 183 ? -9.983 9.067 16.835 1.00 96.44 183 ASP A C 1
ATOM 1430 O O . ASP A 1 183 ? -9.797 8.080 16.114 1.00 96.44 183 ASP A O 1
ATOM 1434 N N . GLU A 1 184 ? -11.103 9.789 16.789 1.00 95.75 184 GLU A N 1
ATOM 1435 C CA . GLU A 1 184 ? -12.260 9.435 15.966 1.00 95.75 184 GLU A CA 1
ATOM 1436 C C . GLU A 1 184 ? -11.895 9.326 14.479 1.00 95.75 184 GLU A C 1
ATOM 1438 O O . GLU A 1 184 ? -12.305 8.372 13.811 1.00 95.75 184 GLU A O 1
ATOM 1443 N N . ALA A 1 185 ? -11.057 10.236 13.967 1.00 94.75 185 ALA A N 1
ATOM 1444 C CA . ALA A 1 185 ? -10.654 10.221 12.566 1.00 94.75 185 ALA A CA 1
ATOM 1445 C C . ALA A 1 185 ? -9.786 8.997 12.233 1.00 94.75 185 ALA A C 1
ATOM 1447 O O . ALA A 1 185 ? -9.932 8.398 11.166 1.00 94.75 185 ALA A O 1
ATOM 1448 N N . ASP A 1 186 ? -8.908 8.577 13.147 1.00 97.44 186 ASP A N 1
ATOM 1449 C CA . ASP A 1 186 ? -8.088 7.382 12.942 1.00 97.44 186 ASP A CA 1
ATOM 1450 C C . ASP A 1 186 ? -8.939 6.105 13.042 1.00 97.44 186 ASP A C 1
ATOM 1452 O O . ASP A 1 186 ? -8.809 5.187 12.223 1.00 97.44 186 ASP A O 1
ATOM 1456 N N . ALA A 1 187 ? -9.849 6.056 14.020 1.00 97.12 187 ALA A N 1
ATOM 1457 C CA . ALA A 1 187 ? -10.754 4.934 14.228 1.00 97.12 187 ALA A CA 1
ATOM 1458 C C . ALA A 1 187 ? -11.667 4.700 13.015 1.00 97.12 187 ALA A C 1
ATOM 1460 O O . ALA A 1 187 ? -11.826 3.547 12.602 1.00 97.12 187 ALA A O 1
ATOM 1461 N N . VAL A 1 188 ? -12.207 5.764 12.404 1.00 96.81 188 VAL A N 1
ATOM 1462 C CA . VAL A 1 188 ? -13.115 5.639 11.252 1.00 96.81 188 VAL A CA 1
ATOM 1463 C C . VAL A 1 188 ? -12.403 5.081 10.020 1.00 96.81 188 VAL A C 1
ATOM 1465 O O . VAL A 1 188 ? -12.940 4.214 9.335 1.00 96.81 188 VAL A O 1
ATOM 1468 N N . VAL A 1 189 ? -11.152 5.480 9.768 1.00 97.62 189 VAL A N 1
ATOM 1469 C CA . VAL A 1 189 ? -10.362 4.965 8.633 1.00 97.62 189 VAL A CA 1
ATOM 1470 C C . VAL A 1 189 ? -10.038 3.484 8.824 1.00 97.62 189 VAL A C 1
ATOM 1472 O O . VAL A 1 189 ? -10.117 2.692 7.880 1.00 97.62 189 VAL A O 1
ATOM 1475 N N . ILE A 1 190 ? -9.700 3.087 10.055 1.00 97.81 190 ILE A N 1
ATOM 1476 C CA . ILE A 1 190 ? -9.464 1.682 10.399 1.00 97.81 190 ILE A CA 1
ATOM 1477 C C . ILE A 1 190 ? -10.753 0.869 10.234 1.00 97.81 190 ILE A C 1
ATOM 1479 O O . ILE A 1 190 ? -10.713 -0.214 9.647 1.00 97.81 190 ILE A O 1
ATOM 1483 N N . ALA A 1 191 ? -11.887 1.372 10.728 1.00 96.00 191 ALA A N 1
ATOM 1484 C CA . ALA A 1 191 ? -13.188 0.722 10.586 1.00 96.00 191 ALA A CA 1
ATOM 1485 C C . ALA A 1 191 ? -13.565 0.550 9.109 1.00 96.00 191 ALA A C 1
ATOM 1487 O O . ALA A 1 191 ? -13.828 -0.573 8.679 1.00 96.00 191 ALA A O 1
ATOM 1488 N N . LEU A 1 192 ? -13.457 1.619 8.316 1.00 96.69 192 LEU A N 1
ATOM 1489 C CA . LEU A 1 192 ? -13.740 1.612 6.883 1.00 96.69 192 LEU A CA 1
ATOM 1490 C C . LEU A 1 192 ? -12.924 0.545 6.146 1.00 96.69 192 LEU A C 1
ATOM 1492 O O . LEU A 1 192 ? -13.478 -0.254 5.391 1.00 96.69 192 LEU A O 1
ATOM 1496 N N . GLY A 1 193 ? -11.610 0.479 6.376 1.00 96.88 193 GLY A N 1
ATOM 1497 C CA . GLY A 1 193 ? -10.774 -0.526 5.720 1.00 96.88 193 GLY A CA 1
ATOM 1498 C C . GLY A 1 193 ? -11.132 -1.961 6.127 1.00 96.88 193 GLY A C 1
ATOM 1499 O O . GLY A 1 193 ? -11.186 -2.851 5.275 1.00 96.88 193 GLY A O 1
ATOM 1500 N N . ARG A 1 194 ? -11.448 -2.198 7.405 1.00 95.06 194 ARG A N 1
ATOM 1501 C CA . ARG A 1 194 ? -11.896 -3.518 7.884 1.00 95.06 194 ARG A CA 1
ATOM 1502 C C . ARG A 1 194 ? -13.214 -3.932 7.241 1.00 95.06 194 ARG A C 1
ATOM 1504 O O . ARG A 1 194 ? -13.333 -5.064 6.766 1.00 95.06 194 ARG A O 1
ATOM 1511 N N . GLU A 1 195 ? -14.168 -3.017 7.166 1.00 93.88 195 GLU A N 1
ATOM 1512 C CA . GLU A 1 195 ? -15.472 -3.255 6.557 1.00 93.88 195 GLU A CA 1
ATOM 1513 C C . GLU A 1 195 ? -15.363 -3.531 5.052 1.00 93.88 195 GLU A C 1
ATOM 1515 O O . GLU A 1 195 ? -15.878 -4.544 4.568 1.00 93.88 195 GLU A O 1
ATOM 1520 N N . ILE A 1 196 ? -14.618 -2.707 4.309 1.00 95.19 196 ILE A N 1
ATOM 1521 C CA . ILE A 1 196 ? -14.411 -2.890 2.865 1.00 95.19 196 ILE A CA 1
ATOM 1522 C C . ILE A 1 196 ? -13.762 -4.246 2.568 1.00 95.19 196 ILE A C 1
ATOM 1524 O O . ILE A 1 196 ? -14.254 -4.997 1.722 1.00 95.19 196 ILE A O 1
ATOM 1528 N N . PHE A 1 197 ? -12.661 -4.584 3.243 1.00 93.19 197 PHE A N 1
ATOM 1529 C CA . PHE A 1 197 ? -11.854 -5.745 2.857 1.00 93.19 197 PHE A CA 1
ATOM 1530 C C . PHE A 1 197 ? -12.300 -7.056 3.506 1.00 93.19 197 PHE A C 1
ATOM 1532 O O . PHE A 1 197 ? -12.137 -8.120 2.898 1.00 93.19 197 PHE A O 1
ATOM 1539 N N . THR A 1 198 ? -12.888 -7.012 4.705 1.00 88.31 198 THR A N 1
ATOM 1540 C CA . THR A 1 198 ? -13.267 -8.229 5.437 1.00 88.31 198 THR A CA 1
ATOM 1541 C C . THR A 1 198 ? -14.773 -8.489 5.414 1.00 88.31 198 THR A C 1
ATOM 1543 O O . THR A 1 198 ? -15.178 -9.603 5.065 1.00 88.31 198 THR A O 1
ATOM 1546 N N . ALA A 1 199 ? -15.602 -7.479 5.706 1.00 85.12 199 ALA A N 1
ATOM 1547 C CA . ALA A 1 199 ? -17.062 -7.593 5.656 1.00 85.12 199 ALA A CA 1
AT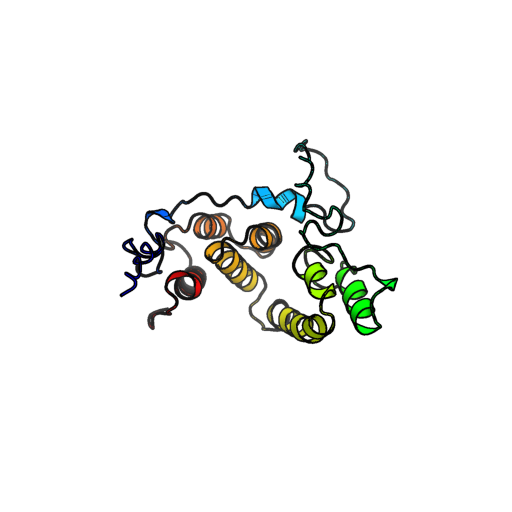OM 1548 C C . ALA A 1 199 ? -17.608 -7.492 4.221 1.00 85.12 199 ALA A C 1
ATOM 1550 O O . ALA A 1 199 ? -18.681 -8.024 3.932 1.00 85.12 199 ALA A O 1
ATOM 1551 N N . ARG A 1 200 ? -16.854 -6.849 3.314 1.00 89.31 200 ARG A N 1
ATOM 1552 C CA . ARG A 1 200 ? -17.247 -6.533 1.926 1.00 89.31 200 ARG A CA 1
ATOM 1553 C C . ARG A 1 200 ? -18.536 -5.718 1.841 1.00 89.31 200 ARG A C 1
ATOM 1555 O O . ARG A 1 200 ? -19.287 -5.818 0.872 1.00 89.31 200 ARG A O 1
ATOM 1562 N N . LYS A 1 201 ? -18.794 -4.934 2.881 1.00 90.44 201 LYS A N 1
ATOM 1563 C CA . LYS A 1 201 ? -19.936 -4.041 3.018 1.00 90.44 201 LYS A CA 1
ATOM 1564 C C . LYS A 1 201 ? -19.553 -2.971 4.026 1.00 90.44 201 LYS A C 1
ATOM 1566 O O . LYS A 1 201 ? -19.048 -3.325 5.083 1.00 90.44 201 LYS A O 1
ATOM 1571 N N . VAL A 1 202 ? -19.828 -1.717 3.689 1.00 92.88 202 VAL A N 1
ATOM 1572 C CA . VAL A 1 202 ? -19.624 -0.569 4.578 1.00 92.88 202 VAL A CA 1
ATOM 1573 C C . VAL A 1 202 ? -20.945 -0.229 5.264 1.00 92.88 202 VAL A C 1
ATOM 1575 O O . VAL A 1 202 ? -21.997 -0.226 4.612 1.00 92.88 202 VAL A O 1
ATOM 1578 N N . SER A 1 203 ? -20.907 -0.026 6.577 1.00 90.50 203 SER A N 1
ATOM 1579 C CA . SER A 1 203 ? -22.047 0.419 7.374 1.00 90.50 203 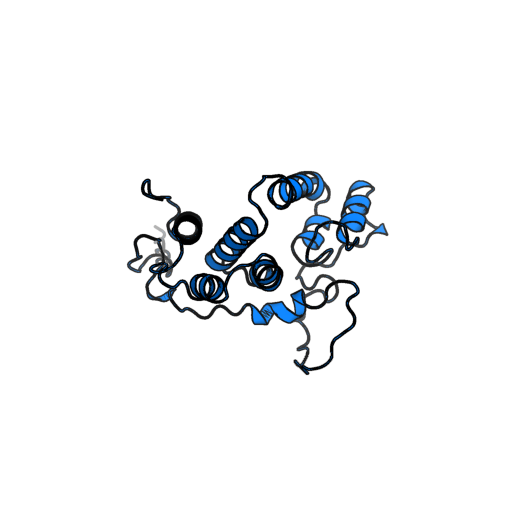SER A CA 1
ATOM 1580 C C . SER A 1 203 ? -22.331 1.898 7.124 1.00 90.50 203 SER A C 1
ATOM 1582 O O . SER A 1 203 ? -21.424 2.678 6.884 1.00 90.50 203 SER A O 1
ATOM 1584 N N . SER A 1 204 ? -23.591 2.323 7.241 1.00 91.75 204 SER A N 1
ATOM 1585 C CA . SER A 1 204 ? -23.944 3.751 7.172 1.00 91.75 204 SER A CA 1
ATOM 1586 C C . SER A 1 204 ? -23.473 4.558 8.386 1.00 91.75 204 SER A C 1
ATOM 1588 O O . SER A 1 204 ? -23.596 5.776 8.396 1.00 91.75 204 SER A O 1
ATOM 1590 N N . THR A 1 205 ? -23.041 3.878 9.447 1.00 86.81 205 THR A N 1
ATOM 1591 C CA . THR A 1 205 ? -22.501 4.487 10.672 1.00 86.81 205 THR A CA 1
ATOM 1592 C C . THR A 1 205 ? -20.992 4.729 10.597 1.00 86.81 205 THR A C 1
ATOM 1594 O O . THR A 1 205 ? -20.421 5.210 11.570 1.00 86.81 205 THR A O 1
ATOM 1597 N N . THR A 1 206 ? -20.354 4.325 9.499 1.00 85.25 206 THR A N 1
ATOM 1598 C CA . THR A 1 206 ? -18.937 4.533 9.185 1.00 85.25 206 THR A CA 1
ATOM 1599 C C . THR A 1 206 ? -18.828 5.579 8.091 1.00 85.25 206 THR A C 1
ATOM 1601 O O . THR A 1 206 ? -17.908 6.415 8.195 1.00 85.25 206 THR A O 1
#